Protein AF-A0A0F9JQX5-F1 (afdb_monomer_lite)

Organism: NCBI:txid412755

Foldseek 3Di:
DFAALQVVVVHDPVRLLPDDLVVLLCSLQVQQFQAAADDLAAACGDAPPDDPVRHDDPPDHYHHFFQLSQQSSVCSSCVVFPDTSVLSCCQFFVCVVVPNDLCSNVVSCVVSVFWHWDPPDADAQFKKWKWADQAPDDGGIRIWIWHHNDQWIFTFGRDGDTGGDRDIDGPVRRCVNRVHDMIMTTGD

pLDDT: mean 78.65, std 14.1, range [40.03, 96.31]

Structure (mmCIF, N/CA/C/O backbone):
data_AF-A0A0F9JQX5-F1
#
_entry.id   AF-A0A0F9JQX5-F1
#
loop_
_atom_site.group_PDB
_atom_site.id
_atom_site.type_symbol
_atom_site.label_atom_id
_atom_site.label_alt_id
_atom_site.label_comp_id
_atom_site.label_asym_id
_atom_site.label_entity_id
_atom_site.label_seq_id
_atom_site.pdbx_PDB_ins_code
_atom_site.Cartn_x
_atom_site.Cartn_y
_atom_site.Cartn_z
_atom_site.occupancy
_atom_site.B_iso_or_equiv
_atom_site.auth_seq_id
_atom_site.auth_comp_id
_atom_site.auth_asym_id
_atom_site.auth_atom_id
_atom_site.pdbx_PDB_model_num
ATOM 1 N N . MET A 1 1 ? -7.173 10.131 21.369 1.00 59.69 1 MET A N 1
ATOM 2 C CA . MET A 1 1 ? -6.772 8.715 21.253 1.00 59.69 1 MET A CA 1
ATOM 3 C C . MET A 1 1 ? -6.433 8.454 19.793 1.00 59.69 1 MET A C 1
ATOM 5 O O . MET A 1 1 ? -7.195 8.905 18.944 1.00 59.69 1 MET A O 1
ATOM 9 N N . ALA A 1 2 ? -5.287 7.841 19.490 1.00 70.25 2 ALA A N 1
ATOM 10 C CA . ALA A 1 2 ? -4.973 7.429 18.123 1.00 70.25 2 ALA A CA 1
ATOM 11 C C . ALA A 1 2 ? -5.858 6.225 17.763 1.00 70.25 2 ALA A C 1
ATOM 13 O O . ALA A 1 2 ? -5.900 5.266 18.526 1.00 70.25 2 ALA A O 1
ATOM 14 N N . LEU A 1 3 ? -6.590 6.299 16.650 1.00 84.12 3 LEU A N 1
ATOM 15 C CA . LEU A 1 3 ? -7.485 5.230 16.193 1.00 84.12 3 LEU A CA 1
ATOM 16 C C . LEU A 1 3 ? -6.834 4.456 15.048 1.00 84.12 3 LEU A C 1
ATOM 18 O O . LEU A 1 3 ? -6.113 5.032 14.224 1.00 84.12 3 LEU A O 1
ATOM 22 N N . THR A 1 4 ? -7.103 3.158 14.983 1.00 91.12 4 THR A N 1
ATOM 23 C CA . THR A 1 4 ? -6.830 2.357 13.787 1.00 91.12 4 THR A CA 1
ATOM 24 C C . THR A 1 4 ? -7.797 2.743 12.657 1.00 91.12 4 THR A C 1
ATOM 26 O O . THR A 1 4 ? -8.793 3.440 12.867 1.00 91.12 4 THR A O 1
ATOM 29 N N . CYS A 1 5 ? -7.511 2.312 11.425 1.00 92.88 5 CYS A N 1
ATOM 30 C CA . CYS A 1 5 ? -8.358 2.643 10.276 1.00 92.88 5 CYS A CA 1
ATOM 31 C C . CYS A 1 5 ? -9.787 2.095 10.423 1.00 92.88 5 CYS A C 1
ATOM 33 O O . CYS A 1 5 ? -10.747 2.837 10.242 1.00 92.88 5 CYS A O 1
ATOM 35 N N . HIS A 1 6 ? -9.940 0.828 10.813 1.00 93.75 6 HIS A N 1
ATOM 36 C CA . HIS A 1 6 ? -11.259 0.205 10.930 1.00 93.75 6 HIS A CA 1
ATOM 37 C C . HIS A 1 6 ? -12.121 0.863 12.016 1.00 93.75 6 HIS A C 1
ATOM 39 O O . HIS A 1 6 ? -13.293 1.141 11.768 1.00 93.75 6 HIS A O 1
ATOM 45 N N . GLU A 1 7 ? -11.532 1.204 13.168 1.00 93.38 7 GLU A N 1
ATOM 46 C CA . GLU A 1 7 ? -12.227 1.921 14.245 1.00 93.38 7 GLU A CA 1
ATOM 47 C C . GLU A 1 7 ? -12.703 3.303 13.794 1.00 93.38 7 GLU A C 1
ATOM 49 O O . GLU A 1 7 ? -13.824 3.702 14.105 1.00 93.38 7 GLU A O 1
ATOM 54 N N . LEU A 1 8 ? -11.878 4.026 13.027 1.00 91.56 8 LEU A N 1
ATOM 55 C CA . LEU A 1 8 ? -12.241 5.341 12.499 1.00 91.56 8 LEU A CA 1
ATOM 56 C C . LEU A 1 8 ? -13.503 5.285 11.628 1.00 91.56 8 LEU A C 1
ATOM 58 O O . LEU A 1 8 ? -14.315 6.205 11.670 1.00 91.56 8 LEU A O 1
ATOM 62 N N . TYR A 1 9 ? -13.653 4.220 10.841 1.00 92.62 9 TYR A N 1
ATOM 63 C CA . TYR A 1 9 ? -14.808 4.010 9.969 1.00 92.62 9 TYR A CA 1
ATOM 64 C C . TYR A 1 9 ? -15.945 3.224 10.647 1.00 92.62 9 TYR A C 1
ATOM 66 O O . TYR A 1 9 ? -16.904 2.846 9.979 1.00 92.62 9 TYR A O 1
ATOM 74 N N . GLY A 1 10 ? -15.870 2.995 11.963 1.00 94.44 10 GLY A N 1
ATOM 75 C CA . GLY A 1 10 ? -16.935 2.351 12.737 1.00 94.44 10 GLY A CA 1
ATOM 76 C C . GLY A 1 10 ? -17.060 0.841 12.520 1.00 94.44 10 GLY A C 1
ATOM 77 O O . GLY A 1 10 ? -18.100 0.265 12.836 1.00 94.44 10 GLY A O 1
ATOM 78 N N . TYR A 1 11 ? -16.023 0.188 11.994 1.00 95.75 11 TYR A N 1
ATOM 79 C CA . TYR A 1 11 ? -15.993 -1.260 11.810 1.00 95.75 11 TYR A CA 1
ATOM 80 C C . TYR A 1 11 ? -15.295 -1.953 12.978 1.00 95.75 11 TYR A C 1
ATOM 82 O O . TYR A 1 11 ? -14.249 -1.514 13.448 1.00 95.75 11 TYR A O 1
ATOM 90 N N . THR A 1 12 ? -15.822 -3.104 13.393 1.00 94.88 12 THR A N 1
ATOM 91 C CA . THR A 1 12 ? -15.032 -4.086 14.151 1.00 94.88 12 THR A CA 1
ATOM 92 C C . THR A 1 12 ? -13.975 -4.726 13.249 1.00 94.88 12 THR A C 1
ATOM 94 O O . THR A 1 12 ? -14.135 -4.772 12.028 1.00 94.88 12 THR A O 1
ATOM 97 N N . LEU A 1 13 ? -12.930 -5.312 13.839 1.00 92.19 13 LEU A N 1
ATOM 98 C CA . LEU A 1 13 ? -11.895 -6.041 13.096 1.00 92.19 13 LEU A CA 1
ATOM 99 C C . LEU A 1 13 ? -12.475 -7.149 12.195 1.00 92.19 13 LEU A C 1
ATOM 101 O O . LEU A 1 13 ? -12.063 -7.307 11.048 1.00 92.19 13 LEU A O 1
ATOM 105 N N . HIS A 1 14 ? -13.470 -7.888 12.696 1.00 94.25 14 HIS A N 1
ATOM 106 C CA . HIS A 1 14 ? -14.141 -8.943 11.934 1.00 94.25 14 HIS A CA 1
ATOM 107 C C . HIS A 1 14 ? -14.953 -8.385 10.756 1.00 94.25 14 HIS A C 1
ATOM 109 O O . HIS A 1 14 ? -14.890 -8.933 9.661 1.00 94.25 14 HIS A O 1
ATOM 115 N N . GLN A 1 15 ? -15.697 -7.290 10.947 1.00 96.31 15 GLN A N 1
ATOM 116 C CA . GLN A 1 15 ? -16.425 -6.649 9.843 1.00 96.31 15 GLN A CA 1
ATOM 117 C C . GLN A 1 15 ? -15.466 -6.076 8.801 1.00 96.31 15 GLN A C 1
ATOM 119 O O . GLN A 1 15 ? -15.697 -6.240 7.608 1.00 96.31 15 GLN A O 1
ATOM 124 N N . TRP A 1 16 ? -14.371 -5.463 9.251 1.00 95.44 16 TRP A N 1
ATOM 125 C CA . TRP A 1 16 ? -13.333 -4.934 8.379 1.00 95.44 16 TRP A CA 1
ATOM 126 C C . TRP A 1 16 ? -12.730 -6.015 7.482 1.00 95.44 16 TRP A C 1
ATOM 128 O O . TRP A 1 16 ? -12.652 -5.830 6.273 1.00 95.44 16 TRP A O 1
ATOM 138 N N . GLY A 1 17 ? -12.376 -7.173 8.050 1.00 92.12 17 GLY A N 1
ATOM 139 C CA . GLY A 1 17 ? -11.830 -8.305 7.294 1.00 92.12 17 GLY A CA 1
ATOM 140 C C . GLY A 1 17 ? -12.789 -8.909 6.260 1.00 92.12 17 GLY A C 1
ATOM 141 O O . GLY A 1 17 ? -12.349 -9.682 5.416 1.00 92.12 17 GLY A O 1
ATOM 142 N N . ARG A 1 18 ? -14.083 -8.563 6.306 1.00 94.38 18 ARG A N 1
ATOM 143 C CA . ARG A 1 18 ? -15.092 -8.990 5.322 1.00 94.38 18 ARG A CA 1
ATOM 144 C C . ARG A 1 18 ? -15.298 -7.993 4.185 1.00 94.38 18 ARG A C 1
ATOM 146 O O . ARG A 1 18 ? -15.993 -8.329 3.230 1.00 94.38 18 ARG A O 1
ATOM 153 N N . LEU A 1 19 ? -14.743 -6.786 4.291 1.00 95.94 19 LEU A N 1
ATOM 154 C CA . LEU A 1 19 ? -14.731 -5.830 3.189 1.00 95.94 19 LEU A CA 1
ATOM 155 C C . LEU A 1 19 ? -13.764 -6.319 2.110 1.00 95.94 19 LEU A C 1
ATOM 157 O O . LEU A 1 19 ? -12.678 -6.829 2.411 1.00 95.94 19 LEU A O 1
ATOM 161 N N . ASP A 1 20 ? -14.133 -6.115 0.849 1.00 94.50 20 ASP A N 1
ATOM 162 C CA . ASP A 1 20 ? -13.214 -6.359 -0.253 1.00 94.50 20 ASP A CA 1
ATOM 163 C C . ASP A 1 20 ? -11.955 -5.477 -0.120 1.00 94.50 20 ASP A C 1
ATOM 165 O O . ASP A 1 20 ? -11.932 -4.445 0.566 1.00 94.50 20 ASP A O 1
ATOM 169 N N . LEU A 1 21 ? -10.858 -5.930 -0.727 1.00 93.56 21 LEU A N 1
ATOM 170 C CA . LEU A 1 21 ? -9.570 -5.252 -0.613 1.00 93.56 21 LEU A CA 1
ATOM 171 C C . LEU A 1 21 ? -9.600 -3.836 -1.206 1.00 93.56 21 LEU A C 1
ATOM 173 O O . LEU A 1 21 ? -8.966 -2.935 -0.662 1.00 93.56 21 LEU A O 1
ATOM 177 N N . GLU A 1 22 ? -10.348 -3.625 -2.288 1.00 91.94 22 GLU A N 1
ATOM 178 C CA . GLU A 1 22 ? -10.482 -2.317 -2.927 1.00 91.94 22 GLU A CA 1
ATOM 179 C C . GLU A 1 22 ? -11.086 -1.293 -1.955 1.00 91.94 22 GLU A C 1
ATOM 181 O O . GLU A 1 22 ? -10.499 -0.233 -1.732 1.00 91.94 22 GLU A O 1
ATOM 186 N N . THR A 1 23 ? -12.184 -1.644 -1.288 1.00 93.88 23 THR A N 1
ATOM 187 C CA . THR A 1 23 ? -12.838 -0.824 -0.265 1.00 93.88 23 THR A CA 1
ATOM 188 C C . THR A 1 23 ? -11.886 -0.507 0.889 1.00 93.88 23 THR A C 1
ATOM 190 O O . THR A 1 23 ? -11.774 0.651 1.306 1.00 93.88 23 THR A O 1
ATOM 193 N N . ARG A 1 24 ? -11.144 -1.506 1.388 1.00 94.81 24 ARG A N 1
ATOM 194 C CA . ARG A 1 24 ? -10.156 -1.302 2.463 1.00 94.81 24 ARG A CA 1
ATOM 195 C C . ARG A 1 24 ? -9.039 -0.346 2.039 1.00 94.81 24 ARG A C 1
ATOM 197 O O . ARG A 1 24 ? -8.701 0.555 2.807 1.00 94.81 24 ARG A O 1
ATOM 204 N N . ILE A 1 25 ? -8.512 -0.489 0.820 1.00 92.62 25 ILE A N 1
ATOM 205 C CA . ILE A 1 25 ? -7.486 0.408 0.267 1.00 92.62 25 ILE A CA 1
ATOM 206 C C . ILE A 1 25 ? -8.037 1.826 0.119 1.00 92.62 25 ILE A C 1
ATOM 208 O O . ILE A 1 25 ? -7.353 2.773 0.501 1.00 92.62 25 ILE A O 1
ATOM 212 N N . HIS A 1 26 ? -9.266 2.002 -0.374 1.00 90.12 26 HIS A N 1
ATOM 213 C CA . HIS A 1 26 ? -9.881 3.325 -0.492 1.00 90.12 26 HIS A CA 1
ATOM 214 C C . HIS A 1 26 ? -10.030 4.021 0.865 1.00 90.12 26 HIS A C 1
ATOM 216 O O . HIS A 1 26 ? -9.646 5.185 0.999 1.00 90.12 26 HIS A O 1
ATOM 222 N N . PHE A 1 27 ? -10.516 3.315 1.888 1.00 92.69 27 PHE A N 1
ATOM 223 C CA . PHE A 1 27 ? -10.602 3.858 3.245 1.00 92.69 27 PHE A CA 1
ATOM 224 C C . PHE A 1 27 ? -9.229 4.177 3.841 1.00 92.69 27 PHE A C 1
ATOM 226 O O . PHE A 1 27 ? -9.047 5.250 4.418 1.00 92.69 27 PHE A O 1
ATOM 233 N N . ALA A 1 28 ? -8.250 3.289 3.670 1.00 91.75 28 ALA A N 1
ATOM 234 C CA . ALA A 1 28 ? -6.901 3.476 4.191 1.00 91.75 28 ALA A CA 1
ATOM 235 C C . ALA A 1 28 ? -6.116 4.582 3.457 1.00 91.75 28 ALA A C 1
ATOM 237 O O . ALA A 1 28 ? -5.334 5.309 4.064 1.00 91.75 28 ALA A O 1
ATOM 238 N N . ALA A 1 29 ? -6.317 4.756 2.153 1.00 89.81 29 ALA A N 1
ATOM 239 C CA . ALA A 1 29 ? -5.680 5.825 1.390 1.00 89.81 29 ALA A CA 1
ATOM 240 C C . ALA A 1 29 ? -6.386 7.177 1.596 1.00 89.81 29 ALA A C 1
ATOM 242 O O . ALA A 1 29 ? -5.743 8.226 1.549 1.00 89.81 29 ALA A O 1
ATOM 243 N N . GLY A 1 30 ? -7.698 7.175 1.853 1.00 87.12 30 GLY A N 1
ATOM 244 C CA . GLY A 1 30 ? -8.531 8.378 1.875 1.00 87.12 30 GLY A CA 1
ATOM 245 C C . GLY A 1 30 ? -8.058 9.459 2.849 1.00 87.12 30 GLY A C 1
ATOM 246 O O . GLY A 1 30 ? -8.079 10.639 2.513 1.00 87.12 30 GLY A O 1
ATOM 247 N N . ARG A 1 31 ? -7.547 9.091 4.030 1.00 86.06 31 ARG A N 1
ATOM 248 C CA . ARG A 1 31 ? -7.092 10.076 5.032 1.00 86.06 31 ARG A CA 1
ATOM 249 C C . ARG A 1 31 ? -5.791 10.781 4.657 1.00 86.06 31 ARG A C 1
ATOM 251 O O . ARG A 1 31 ? -5.495 11.834 5.217 1.00 86.06 31 ARG A O 1
ATOM 258 N N . TYR A 1 32 ? -5.046 10.226 3.706 1.00 85.31 32 TYR A N 1
ATOM 259 C CA . TYR A 1 32 ? -3.874 10.876 3.140 1.00 85.31 32 TYR A CA 1
ATOM 260 C C . TYR A 1 32 ? -4.241 11.926 2.093 1.00 85.31 32 TYR A C 1
ATOM 262 O O . TYR A 1 32 ? -3.376 12.710 1.718 1.00 85.31 32 TYR A O 1
ATOM 270 N N . MET A 1 33 ? -5.492 11.996 1.618 1.00 82.25 33 MET A N 1
ATOM 271 C CA . MET A 1 33 ? -5.930 13.106 0.765 1.00 82.25 33 MET A CA 1
ATOM 272 C C . MET A 1 33 ? -5.661 14.430 1.481 1.00 82.25 33 MET A C 1
ATOM 274 O O . MET A 1 33 ? -6.034 14.601 2.639 1.00 82.25 33 MET A O 1
ATOM 278 N N . GLY A 1 34 ? -4.971 15.363 0.823 1.00 77.88 34 GLY A N 1
ATOM 279 C CA . GLY A 1 34 ? -4.540 16.596 1.487 1.00 77.88 34 GLY A CA 1
ATOM 280 C C . GLY A 1 34 ? -3.072 16.615 1.925 1.00 77.88 34 GLY A C 1
ATOM 281 O O . GLY A 1 34 ? -2.523 17.688 2.150 1.00 77.88 34 GLY A O 1
ATOM 282 N N . TRP A 1 35 ? -2.420 15.461 2.070 1.00 86.06 35 TRP A N 1
ATOM 283 C CA . TRP A 1 35 ? -1.096 15.381 2.693 1.00 86.06 35 TRP A CA 1
ATOM 284 C C . TRP A 1 35 ? 0.025 15.698 1.717 1.00 86.06 35 TRP A C 1
ATOM 286 O O . TRP A 1 35 ? -0.059 15.389 0.536 1.00 86.06 35 TRP A O 1
ATOM 296 N N . LYS A 1 36 ? 1.105 16.308 2.189 1.00 85.50 36 LYS A N 1
ATOM 297 C CA . LYS A 1 36 ? 2.223 16.677 1.318 1.00 85.50 36 LYS A CA 1
ATOM 298 C C . LYS A 1 36 ? 3.226 15.539 1.228 1.00 85.50 36 LYS A C 1
ATOM 300 O O . LYS A 1 36 ? 3.460 14.822 2.197 1.00 85.50 36 LYS A O 1
ATOM 305 N N . TYR A 1 37 ? 3.874 15.405 0.078 1.00 83.75 37 TYR A N 1
ATOM 306 C CA . TYR A 1 37 ? 5.099 14.616 0.026 1.00 83.75 37 TYR A CA 1
ATOM 307 C C . TYR A 1 37 ? 6.194 15.311 0.839 1.00 83.75 37 TYR A C 1
ATOM 309 O O . TYR A 1 37 ? 6.438 16.503 0.644 1.00 83.75 37 TYR A O 1
ATOM 317 N N . GLY A 1 38 ? 6.878 14.576 1.710 1.00 80.31 38 GLY A N 1
ATOM 318 C CA . GLY A 1 38 ? 7.908 15.159 2.559 1.00 80.31 38 GLY A CA 1
ATOM 319 C C . GLY A 1 38 ? 8.662 14.132 3.391 1.00 80.31 38 GLY A C 1
ATOM 320 O O . GLY A 1 38 ? 8.549 12.930 3.156 1.00 80.31 38 GLY A O 1
ATOM 321 N N . ARG A 1 39 ? 9.492 14.617 4.315 1.00 77.06 39 ARG A N 1
ATOM 322 C CA . ARG A 1 39 ? 10.393 13.781 5.129 1.00 77.06 39 ARG A CA 1
ATOM 323 C C . ARG A 1 39 ? 10.043 13.806 6.614 1.00 77.06 39 ARG A C 1
ATOM 325 O O . ARG A 1 39 ? 10.510 12.924 7.330 1.00 77.06 39 ARG A O 1
ATOM 332 N N . ASP A 1 40 ? 9.224 14.754 7.077 1.00 84.38 40 ASP A N 1
ATOM 333 C CA . ASP A 1 40 ? 8.685 14.729 8.443 1.00 84.38 40 ASP A CA 1
ATOM 334 C C . ASP A 1 40 ? 7.442 13.834 8.516 1.00 84.38 40 ASP A C 1
ATOM 336 O O . ASP A 1 40 ? 6.308 14.281 8.692 1.00 84.38 40 ASP A O 1
ATOM 340 N N . VAL A 1 41 ? 7.669 12.537 8.311 1.00 84.00 41 VAL A N 1
ATOM 341 C CA . VAL A 1 41 ? 6.603 11.553 8.136 1.00 84.00 41 VAL A CA 1
ATOM 342 C C . VAL A 1 41 ? 5.691 11.482 9.362 1.00 84.00 41 VAL A C 1
ATOM 344 O O . VAL A 1 41 ? 6.135 11.332 10.508 1.00 84.00 41 VAL A O 1
ATOM 347 N N . ARG A 1 42 ? 4.384 11.517 9.099 1.00 87.50 42 ARG A N 1
ATOM 348 C CA . ARG A 1 42 ? 3.334 11.103 10.035 1.00 87.50 42 ARG A CA 1
ATOM 349 C C . ARG A 1 42 ? 2.514 9.963 9.450 1.00 87.50 42 ARG A C 1
ATOM 351 O O . ARG A 1 42 ? 2.581 9.680 8.259 1.00 87.50 42 ARG A O 1
ATOM 358 N N . PHE A 1 43 ? 1.718 9.318 10.291 1.00 87.12 43 PHE A N 1
ATOM 359 C CA . PHE A 1 43 ? 0.854 8.206 9.907 1.00 87.12 43 PHE A CA 1
ATOM 360 C C . PHE A 1 43 ? -0.606 8.539 10.173 1.00 87.12 43 PHE A C 1
ATOM 362 O O . PHE A 1 43 ? -0.934 9.114 11.206 1.00 87.12 43 PHE A O 1
ATOM 369 N N . ALA A 1 44 ? -1.497 8.201 9.244 1.00 87.69 44 ALA A N 1
ATOM 370 C CA . ALA A 1 44 ? -2.909 8.555 9.360 1.00 87.69 44 ALA A CA 1
ATOM 371 C C . ALA A 1 44 ? -3.639 7.754 10.449 1.00 87.69 44 ALA A C 1
ATOM 373 O O . ALA A 1 44 ? -4.653 8.222 10.972 1.00 87.69 44 ALA A O 1
ATOM 374 N N . TYR A 1 45 ? -3.114 6.575 10.789 1.00 88.31 45 TYR A N 1
ATOM 375 C CA . TYR A 1 45 ? -3.734 5.619 11.697 1.00 88.31 45 TYR A CA 1
ATOM 376 C C . TYR A 1 45 ? -2.717 5.084 12.698 1.00 88.31 45 TYR A C 1
ATOM 378 O O . TYR A 1 45 ? -1.521 4.995 12.406 1.00 88.31 45 TYR A O 1
ATOM 386 N N . SER A 1 46 ? -3.219 4.670 13.858 1.00 87.31 46 SER A N 1
ATOM 387 C CA . SER A 1 46 ? -2.459 3.791 14.738 1.00 87.31 46 SER A CA 1
ATOM 388 C C . SER A 1 46 ? -2.278 2.425 14.074 1.00 87.31 46 SER A C 1
ATOM 390 O O . SER A 1 46 ? -3.206 1.897 13.455 1.00 87.31 46 SER A O 1
ATOM 392 N N . SER A 1 47 ? -1.083 1.854 14.195 1.00 79.62 47 SER A N 1
ATOM 393 C CA . SER A 1 47 ? -0.815 0.456 13.859 1.00 79.62 47 SER A CA 1
ATOM 394 C C . SER A 1 47 ? 0.365 -0.052 14.691 1.00 79.62 47 SER A C 1
ATOM 396 O O . SER A 1 47 ? 1.170 0.769 15.153 1.00 79.62 47 SER A O 1
ATOM 398 N N . PRO A 1 48 ? 0.497 -1.377 14.895 1.00 74.25 48 PRO A N 1
ATOM 399 C CA . PRO A 1 48 ? 1.630 -1.942 15.617 1.00 74.25 48 PRO A CA 1
ATOM 400 C C . PRO A 1 48 ? 2.964 -1.363 15.123 1.00 74.25 48 PRO A C 1
ATOM 402 O O . PRO A 1 48 ? 3.180 -1.172 13.928 1.00 74.25 48 PRO A O 1
ATOM 405 N N . GLY A 1 49 ? 3.869 -1.036 16.043 1.00 70.81 49 GLY A N 1
ATOM 406 C CA . GLY A 1 49 ? 5.193 -0.501 15.708 1.00 70.81 49 GLY A CA 1
ATOM 407 C C . GLY A 1 49 ? 5.253 0.978 15.295 1.00 70.81 49 GLY A C 1
ATOM 408 O O . GLY A 1 49 ? 6.366 1.492 15.197 1.00 70.81 49 GLY A O 1
ATOM 409 N N . ILE A 1 50 ? 4.123 1.680 15.115 1.00 76.50 50 ILE A N 1
ATOM 410 C CA . ILE A 1 50 ? 4.099 3.149 14.989 1.00 76.50 50 ILE A CA 1
ATOM 411 C C . ILE A 1 50 ? 4.052 3.758 16.397 1.00 76.50 50 ILE A C 1
ATOM 413 O O . ILE A 1 50 ? 3.091 3.515 17.121 1.00 76.50 50 ILE A O 1
ATOM 417 N N . PRO A 1 51 ? 5.034 4.582 16.805 1.00 79.81 51 PRO A N 1
ATOM 418 C CA . PRO A 1 51 ? 4.915 5.374 18.025 1.00 79.81 51 PRO A CA 1
ATOM 419 C C . PRO A 1 51 ? 3.734 6.349 17.938 1.00 79.81 51 PRO A C 1
ATOM 421 O O . PRO A 1 51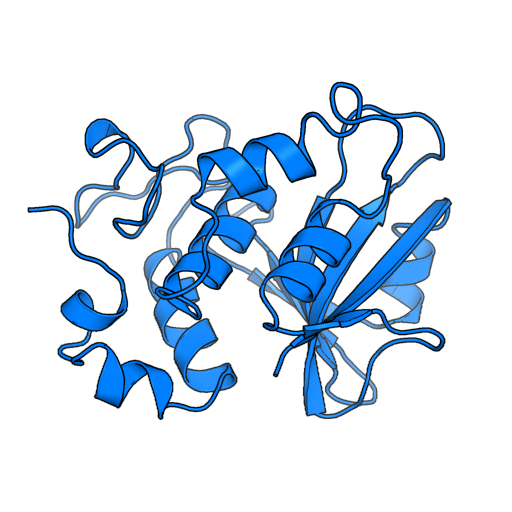 ? 3.649 7.098 16.966 1.00 79.81 51 PRO A O 1
ATOM 424 N N . ASP A 1 52 ? 2.902 6.435 18.980 1.00 83.12 52 ASP A N 1
ATOM 425 C CA . ASP A 1 52 ? 1.710 7.306 19.014 1.00 83.12 52 ASP A CA 1
ATOM 426 C C . ASP A 1 52 ? 1.995 8.762 18.619 1.00 83.12 52 ASP A C 1
ATOM 428 O O . ASP A 1 52 ? 1.199 9.396 17.933 1.00 83.12 52 ASP A O 1
ATOM 432 N N . LYS A 1 53 ? 3.173 9.285 18.985 1.00 83.12 53 LYS A N 1
ATOM 433 C CA . LYS A 1 53 ? 3.613 10.648 18.636 1.00 83.12 53 LYS A CA 1
ATOM 434 C C . LYS A 1 53 ? 3.773 10.902 17.130 1.00 83.12 53 LYS A C 1
ATOM 436 O O . LYS A 1 53 ? 3.864 12.054 16.721 1.00 83.12 53 LYS A O 1
ATOM 441 N N . LEU A 1 54 ? 3.882 9.845 16.322 1.00 85.19 54 LEU A N 1
ATOM 442 C CA . LEU A 1 54 ? 3.956 9.926 14.862 1.00 85.19 54 LEU A CA 1
ATOM 443 C C . LEU A 1 54 ? 2.583 9.761 14.201 1.00 85.19 54 LEU A C 1
ATOM 445 O O . LEU A 1 54 ? 2.479 9.947 12.988 1.00 85.19 54 LEU A O 1
ATOM 449 N N . VAL A 1 55 ? 1.533 9.441 14.962 1.00 87.44 55 VAL A N 1
ATOM 450 C CA . VAL A 1 55 ? 0.169 9.407 14.437 1.00 87.44 55 VAL A CA 1
ATOM 451 C C . VAL A 1 55 ? -0.335 10.840 14.282 1.00 87.44 55 VAL A C 1
ATOM 453 O O . VAL A 1 55 ? -0.274 11.657 15.199 1.00 87.44 55 VAL A O 1
ATOM 456 N N . ALA A 1 56 ? -0.820 11.154 13.088 1.00 87.56 56 ALA A N 1
ATOM 457 C CA . ALA A 1 56 ? -1.290 12.473 12.718 1.00 87.56 56 ALA A CA 1
ATOM 458 C C . ALA A 1 56 ? -2.497 12.905 13.552 1.00 87.56 56 ALA A C 1
ATOM 460 O O . ALA A 1 56 ? -3.529 12.224 13.604 1.00 87.56 56 ALA A O 1
ATOM 461 N N . ALA A 1 57 ? -2.402 14.109 14.116 1.00 83.81 57 ALA A N 1
ATOM 462 C CA . ALA A 1 57 ? -3.561 14.784 14.673 1.00 83.81 57 ALA A CA 1
ATOM 463 C C . ALA A 1 57 ? -4.573 15.106 13.551 1.00 83.81 57 ALA A C 1
ATOM 465 O O . ALA A 1 57 ? -4.163 15.455 12.435 1.00 83.81 57 ALA A O 1
ATOM 466 N N . PRO A 1 58 ? -5.886 14.984 13.818 1.00 78.81 58 PRO A N 1
ATOM 467 C CA . PRO A 1 58 ? -6.923 15.347 12.857 1.00 78.81 58 PRO A CA 1
ATOM 468 C C . PRO A 1 58 ? -6.885 16.847 12.520 1.00 78.81 58 PRO A C 1
ATOM 470 O O . PRO A 1 58 ? -6.440 17.662 13.322 1.00 78.81 58 PRO A O 1
ATOM 473 N N . GLY A 1 59 ? -7.373 17.212 11.329 1.00 75.38 59 GLY A N 1
ATOM 474 C CA . GLY A 1 59 ? -7.502 18.611 10.891 1.00 75.38 59 GLY A CA 1
ATOM 475 C C . GLY A 1 59 ? -6.210 19.277 10.406 1.00 75.38 59 GLY A C 1
ATOM 476 O O . GLY A 1 59 ? -6.229 20.453 10.060 1.00 75.38 59 GLY A O 1
ATOM 477 N N . HIS A 1 60 ? -5.095 18.546 10.366 1.00 78.81 60 HIS A N 1
ATOM 478 C CA . HIS A 1 60 ? -3.793 19.054 9.939 1.00 78.81 60 HIS A CA 1
ATOM 479 C C . HIS A 1 60 ? -3.320 18.348 8.664 1.00 78.81 60 HIS A C 1
ATOM 481 O O . HIS A 1 60 ? -3.506 17.142 8.495 1.00 78.81 60 HIS A O 1
ATOM 487 N N . VAL A 1 61 ? -2.675 19.111 7.779 1.00 79.69 61 VAL A N 1
ATOM 488 C CA . VAL A 1 61 ? -1.964 18.581 6.612 1.00 79.69 61 VAL A CA 1
ATOM 489 C C . VAL A 1 61 ? -0.554 18.200 7.043 1.00 79.69 61 VAL A C 1
ATOM 491 O O . VAL A 1 61 ? 0.233 19.067 7.419 1.00 79.69 61 VAL A O 1
ATOM 494 N N . TRP A 1 62 ? -0.246 16.909 6.972 1.00 86.31 62 TRP A N 1
ATOM 495 C CA . TRP A 1 62 ? 1.053 16.359 7.354 1.00 86.31 62 TRP A CA 1
ATOM 496 C C . TRP A 1 62 ? 1.868 15.929 6.139 1.00 86.31 62 TRP A C 1
ATOM 498 O O . TRP A 1 62 ? 1.368 15.908 5.012 1.00 86.31 62 TRP A O 1
ATOM 508 N N . GLU A 1 63 ? 3.133 15.590 6.378 1.00 87.06 63 GLU A N 1
ATOM 509 C CA . GLU A 1 63 ? 4.010 15.017 5.367 1.00 87.06 63 GLU A CA 1
ATOM 510 C C . GLU A 1 63 ? 3.997 13.485 5.413 1.00 87.06 63 GLU A C 1
ATOM 512 O O . GLU A 1 63 ? 3.928 12.876 6.484 1.00 87.06 63 GLU A O 1
ATOM 517 N N . ILE A 1 64 ? 4.092 12.855 4.242 1.00 84.75 64 ILE A N 1
ATOM 518 C CA . ILE A 1 64 ? 4.352 11.421 4.118 1.00 84.75 64 ILE A CA 1
ATOM 519 C C . ILE A 1 64 ? 5.084 11.086 2.813 1.00 84.75 64 ILE A C 1
ATOM 521 O O . ILE A 1 64 ? 4.801 11.652 1.757 1.00 84.75 64 ILE A O 1
ATOM 525 N N . ASP A 1 65 ? 6.009 10.130 2.859 1.00 81.31 65 ASP A N 1
ATOM 526 C CA . ASP A 1 65 ? 6.635 9.568 1.659 1.00 81.31 65 ASP A CA 1
ATOM 527 C C . ASP A 1 65 ? 5.890 8.319 1.147 1.00 81.31 65 ASP A C 1
ATOM 529 O O . ASP A 1 65 ? 5.061 7.728 1.840 1.00 81.31 65 ASP A O 1
ATOM 533 N N . CYS A 1 66 ? 6.155 7.910 -0.097 1.00 77.56 66 CYS A N 1
ATOM 534 C CA . CYS A 1 66 ? 5.400 6.820 -0.731 1.00 77.56 66 CYS A CA 1
ATOM 535 C C . CYS A 1 66 ? 5.561 5.490 0.009 1.00 77.56 66 CYS A C 1
ATOM 537 O O . CYS A 1 66 ? 4.638 4.682 0.066 1.00 77.56 66 CYS A O 1
ATOM 539 N N . SER A 1 67 ? 6.744 5.286 0.577 1.00 76.19 67 SER A N 1
ATOM 540 C CA . SER A 1 67 ? 7.151 4.105 1.323 1.00 76.19 67 SER A CA 1
ATOM 541 C C . SER A 1 67 ? 6.306 3.934 2.584 1.00 76.19 67 SER A C 1
ATOM 543 O O . SER A 1 67 ? 5.587 2.945 2.751 1.00 76.19 67 SER A O 1
ATOM 545 N N . SER A 1 68 ? 6.307 4.961 3.427 1.00 80.19 68 SER A N 1
ATOM 546 C CA . SER A 1 68 ? 5.561 5.028 4.679 1.00 80.19 68 SER A CA 1
ATOM 547 C C . SER A 1 68 ? 4.055 5.021 4.433 1.00 80.19 68 SER A C 1
ATOM 549 O O . SER A 1 68 ? 3.310 4.386 5.177 1.00 80.19 68 SER A O 1
ATOM 551 N N . MET A 1 69 ? 3.595 5.664 3.355 1.00 85.25 69 MET A N 1
ATOM 552 C CA . MET A 1 69 ? 2.187 5.638 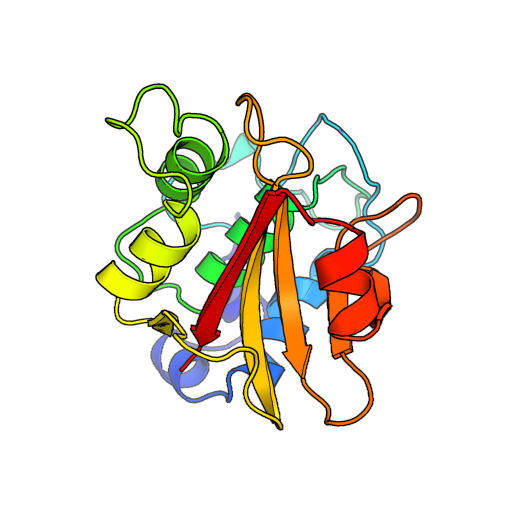2.960 1.00 85.25 69 MET A CA 1
ATOM 553 C C . MET A 1 69 ? 1.742 4.229 2.565 1.00 85.25 69 MET A C 1
ATOM 555 O O . MET A 1 69 ? 0.752 3.733 3.094 1.00 85.25 69 MET A O 1
ATOM 559 N N . THR A 1 70 ? 2.503 3.553 1.701 1.00 85.31 70 THR A N 1
ATOM 560 C CA . THR A 1 70 ? 2.222 2.168 1.285 1.00 85.31 70 THR A CA 1
ATOM 561 C C . THR A 1 70 ? 2.206 1.229 2.486 1.00 85.31 70 THR A C 1
ATOM 563 O O . THR A 1 70 ? 1.274 0.441 2.633 1.00 85.31 70 THR A O 1
ATOM 566 N N . THR A 1 71 ? 3.180 1.382 3.390 1.00 81.00 71 THR A N 1
ATOM 567 C CA . THR A 1 71 ? 3.222 0.661 4.671 1.00 81.00 71 THR A CA 1
ATOM 568 C C . THR A 1 71 ? 1.916 0.818 5.428 1.00 81.00 71 THR A C 1
ATOM 570 O O . THR A 1 71 ? 1.289 -0.158 5.822 1.00 81.00 71 THR A O 1
ATOM 573 N N . SER A 1 72 ? 1.520 2.073 5.646 1.00 84.69 72 SER A N 1
ATOM 574 C CA . SER A 1 72 ? 0.395 2.399 6.503 1.00 84.69 72 SER A CA 1
ATOM 575 C C . SER A 1 72 ? -0.925 1.957 5.899 1.00 84.69 72 SER A C 1
ATOM 577 O O . SER A 1 72 ? -1.837 1.611 6.643 1.00 84.69 72 SER A O 1
ATOM 579 N N . ILE A 1 73 ? -1.038 1.982 4.569 1.00 89.12 73 ILE A N 1
ATOM 580 C CA . ILE A 1 73 ? -2.209 1.464 3.868 1.00 89.12 73 ILE A CA 1
ATOM 581 C C . ILE A 1 73 ? -2.279 -0.053 4.042 1.00 89.12 73 ILE A C 1
ATOM 583 O O . ILE A 1 73 ? -3.339 -0.566 4.391 1.00 89.12 73 ILE A O 1
ATOM 587 N N . LEU A 1 74 ? -1.166 -0.773 3.868 1.00 87.38 74 LEU A N 1
ATOM 588 C CA . LEU A 1 74 ? -1.132 -2.225 4.052 1.00 87.38 74 LEU A CA 1
ATOM 589 C C . LEU A 1 74 ? -1.451 -2.630 5.494 1.00 87.38 74 LEU A C 1
ATOM 591 O O . LEU A 1 74 ? -2.305 -3.489 5.694 1.00 87.38 74 LEU A O 1
ATOM 595 N N . THR A 1 75 ? -0.854 -1.989 6.502 1.00 85.62 75 THR A N 1
ATOM 596 C CA . THR A 1 75 ? -1.151 -2.313 7.909 1.00 85.62 75 THR A CA 1
ATOM 597 C C . THR A 1 75 ? -2.586 -1.950 8.296 1.00 85.62 75 THR A C 1
ATOM 599 O O . THR A 1 75 ? -3.197 -2.644 9.104 1.00 85.62 75 THR A O 1
ATOM 602 N N . ALA A 1 76 ? -3.169 -0.915 7.683 1.00 89.81 76 ALA A N 1
ATOM 603 C CA . ALA A 1 76 ? -4.585 -0.590 7.836 1.00 89.81 76 ALA A CA 1
ATOM 604 C C . ALA A 1 76 ? -5.509 -1.619 7.159 1.00 89.81 76 ALA A C 1
ATOM 606 O O . ALA A 1 76 ? -6.546 -1.972 7.720 1.00 89.81 76 ALA A O 1
ATOM 607 N N . CYS A 1 77 ? -5.149 -2.121 5.975 1.00 91.62 77 CYS A N 1
ATOM 608 C CA . CYS A 1 77 ? -5.927 -3.135 5.257 1.00 91.62 77 CYS A CA 1
ATOM 609 C C . CYS A 1 77 ? -5.832 -4.513 5.926 1.00 91.62 77 CYS A C 1
ATOM 611 O O . CYS A 1 77 ? -6.827 -5.238 5.963 1.00 91.62 77 CYS A O 1
ATOM 613 N N . PHE A 1 78 ? -4.666 -4.844 6.487 1.00 88.44 78 PHE A N 1
ATOM 614 C CA . PHE A 1 78 ? -4.338 -6.134 7.101 1.00 88.44 78 PHE A CA 1
ATOM 615 C C . PHE A 1 78 ? -3.887 -5.961 8.567 1.00 88.44 78 PHE A C 1
ATOM 617 O O . PHE A 1 78 ? -2.738 -6.250 8.912 1.00 88.44 78 PHE A O 1
ATOM 624 N N . PRO A 1 79 ? -4.787 -5.503 9.456 1.00 84.75 79 PRO A N 1
ATOM 625 C CA . PRO A 1 79 ? -4.478 -5.202 10.861 1.00 84.75 79 PRO A CA 1
ATOM 626 C C . PRO A 1 79 ? -4.046 -6.416 11.696 1.00 84.75 79 PRO A C 1
ATOM 628 O O . PRO A 1 79 ? -3.462 -6.246 12.761 1.00 84.75 79 PRO A O 1
ATOM 631 N N . SER A 1 80 ? -4.323 -7.635 11.229 1.00 79.19 80 SER A N 1
ATOM 632 C CA . SER A 1 80 ? -3.883 -8.891 11.847 1.00 79.19 80 SER A CA 1
ATOM 633 C C . SER A 1 80 ? -2.488 -9.346 11.402 1.00 79.19 80 SER A C 1
ATOM 635 O O . SER A 1 80 ? -2.031 -10.400 11.840 1.00 79.19 80 SER A O 1
ATOM 637 N N . SER A 1 81 ? -1.824 -8.606 10.509 1.00 73.94 81 SER A N 1
ATOM 638 C CA . SER A 1 81 ? -0.483 -8.959 10.041 1.00 73.94 81 SER A CA 1
ATOM 639 C C . SER A 1 81 ? 0.545 -8.896 11.185 1.00 73.94 81 SER A C 1
ATOM 641 O O . SER A 1 81 ? 0.455 -8.032 12.060 1.00 73.94 81 SER A O 1
ATOM 643 N N . PRO A 1 82 ? 1.536 -9.807 11.212 1.00 64.56 82 PRO A N 1
ATOM 644 C CA . PRO A 1 82 ? 2.477 -9.918 12.328 1.00 64.56 82 PRO A CA 1
ATOM 645 C C . PRO A 1 82 ? 3.543 -8.811 12.348 1.00 64.56 82 PRO A C 1
ATOM 647 O O . PRO A 1 82 ? 4.348 -8.752 13.278 1.00 64.56 82 PRO A O 1
ATOM 650 N N . TRP A 1 83 ? 3.587 -7.942 11.334 1.00 63.97 83 TRP A N 1
ATOM 651 C CA . TRP A 1 83 ? 4.577 -6.877 11.219 1.00 63.97 83 TRP A CA 1
ATOM 652 C C . TRP A 1 83 ? 3.951 -5.495 11.404 1.00 63.97 83 TRP A C 1
ATOM 654 O O . TRP A 1 83 ? 2.928 -5.148 10.824 1.00 63.97 83 TRP A O 1
ATOM 664 N N . GLY A 1 84 ? 4.617 -4.684 12.224 1.00 59.84 84 GLY A N 1
ATOM 665 C CA . GLY A 1 84 ? 4.316 -3.269 12.385 1.00 59.84 84 GLY A CA 1
ATOM 666 C C . GLY A 1 84 ? 5.036 -2.377 11.372 1.00 59.84 84 GLY A C 1
ATOM 667 O O . GLY A 1 84 ? 5.881 -2.844 10.605 1.00 59.84 84 GLY A O 1
ATOM 668 N N . SER A 1 85 ? 4.792 -1.065 11.415 1.00 58.47 85 SER A N 1
ATOM 669 C CA . SER A 1 85 ? 5.455 -0.099 10.516 1.00 58.47 85 SER A CA 1
ATOM 670 C C . SER A 1 85 ? 6.984 -0.113 10.614 1.00 58.47 85 SER A C 1
ATOM 672 O O . SER A 1 85 ? 7.665 0.130 9.621 1.00 58.47 85 SER A O 1
ATOM 674 N N . ARG A 1 86 ? 7.529 -0.440 11.794 1.00 56.16 86 ARG A N 1
ATOM 675 C CA . ARG A 1 86 ? 8.970 -0.609 12.017 1.00 56.16 86 ARG A CA 1
ATOM 676 C C . ARG A 1 86 ? 9.528 -1.787 11.219 1.00 56.16 86 ARG A C 1
ATOM 678 O O . ARG A 1 86 ? 10.544 -1.628 10.563 1.00 56.16 86 ARG A O 1
ATOM 685 N N . GLY A 1 87 ? 8.814 -2.915 11.188 1.00 54.72 87 GLY A N 1
ATOM 686 C CA . GLY A 1 87 ? 9.199 -4.081 10.392 1.00 54.72 87 GLY A CA 1
ATOM 687 C C . GLY A 1 87 ? 9.212 -3.766 8.898 1.00 54.72 87 GLY A C 1
ATOM 688 O O . GLY A 1 87 ? 10.176 -4.079 8.215 1.00 54.72 87 GLY A O 1
ATOM 689 N N . TYR A 1 88 ? 8.188 -3.084 8.387 1.00 55.59 88 TYR A N 1
ATOM 690 C CA . TYR A 1 88 ? 8.134 -2.727 6.967 1.00 55.59 88 TYR A CA 1
ATOM 691 C C . TYR A 1 88 ? 9.131 -1.623 6.581 1.00 55.59 88 TYR A C 1
ATOM 693 O O . TYR A 1 88 ? 9.764 -1.712 5.532 1.00 55.59 88 TYR A O 1
ATOM 701 N N . GLY A 1 89 ? 9.331 -0.613 7.434 1.00 54.88 89 GLY A N 1
ATOM 702 C CA . GLY A 1 89 ? 10.366 0.405 7.241 1.00 54.88 89 GLY A CA 1
ATOM 703 C C . GLY A 1 89 ? 11.771 -0.200 7.223 1.00 54.88 89 GLY A C 1
ATOM 704 O O . GLY A 1 89 ? 12.575 0.145 6.356 1.00 54.88 89 GLY A O 1
ATOM 705 N N . ASP A 1 90 ? 12.034 -1.164 8.109 1.00 53.38 90 ASP A N 1
ATOM 706 C CA . ASP A 1 90 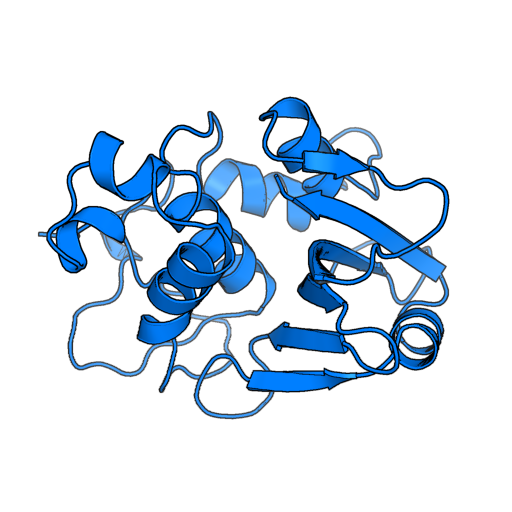? 13.296 -1.900 8.133 1.00 53.38 90 ASP A CA 1
ATOM 707 C C . ASP A 1 90 ? 13.465 -2.788 6.887 1.00 53.38 90 ASP A C 1
ATOM 709 O O . ASP A 1 90 ? 14.542 -2.825 6.295 1.00 53.38 90 ASP A O 1
ATOM 713 N N . MET A 1 91 ? 12.389 -3.418 6.409 1.00 53.12 91 MET A N 1
ATOM 714 C CA . MET A 1 91 ? 12.383 -4.233 5.187 1.00 53.12 91 MET A CA 1
ATOM 715 C C . MET A 1 91 ? 12.543 -3.400 3.903 1.00 53.12 91 MET A C 1
ATOM 717 O O . MET A 1 91 ? 13.151 -3.856 2.937 1.00 53.12 91 MET A O 1
ATOM 721 N N . GLN A 1 92 ? 12.062 -2.155 3.885 1.00 56.16 92 GLN A N 1
ATOM 722 C CA . GLN A 1 92 ? 12.122 -1.284 2.712 1.00 56.16 92 GLN A CA 1
ATOM 723 C C . GLN A 1 92 ? 13.408 -0.440 2.614 1.00 56.16 92 GLN A C 1
ATOM 725 O O . GLN A 1 92 ? 13.878 -0.159 1.506 1.00 56.16 92 GLN A O 1
ATOM 730 N N . VAL A 1 93 ? 13.958 -0.003 3.752 1.00 47.56 93 VAL A N 1
ATOM 731 C CA . VAL A 1 93 ? 15.114 0.910 3.820 1.00 47.56 93 VAL A CA 1
ATOM 732 C C . VAL A 1 93 ? 16.402 0.183 4.198 1.00 47.56 93 VAL A C 1
ATOM 734 O O . VAL A 1 93 ? 17.449 0.546 3.671 1.00 47.56 93 VAL A O 1
ATOM 737 N N . TYR A 1 94 ? 16.335 -0.848 5.050 1.00 44.78 94 TYR A N 1
ATOM 738 C CA . TYR A 1 94 ? 17.508 -1.583 5.533 1.00 44.78 94 TYR A CA 1
ATOM 739 C C . TYR A 1 94 ? 17.663 -2.975 4.910 1.00 44.78 94 TYR A C 1
ATOM 741 O O . TYR A 1 94 ? 18.156 -3.908 5.549 1.00 44.78 94 TYR A O 1
ATOM 749 N N . ALA A 1 95 ? 17.292 -3.126 3.635 1.00 43.91 95 ALA A N 1
ATOM 750 C CA . ALA A 1 95 ? 17.615 -4.323 2.852 1.00 43.91 95 ALA A CA 1
ATOM 751 C C . ALA A 1 95 ? 19.136 -4.609 2.779 1.00 43.91 95 ALA A C 1
ATOM 753 O O . ALA A 1 95 ? 19.531 -5.684 2.344 1.00 43.91 95 ALA A O 1
ATOM 754 N N . ASP A 1 96 ? 19.977 -3.653 3.198 1.00 40.03 96 ASP A N 1
ATOM 755 C CA . ASP A 1 96 ? 21.427 -3.762 3.388 1.00 40.03 96 ASP A CA 1
ATOM 756 C C . ASP A 1 96 ? 21.845 -4.327 4.766 1.00 40.03 96 ASP A C 1
ATOM 758 O O . ASP A 1 96 ? 22.971 -4.798 4.913 1.00 40.03 96 ASP A O 1
ATOM 762 N N . ARG A 1 97 ? 20.963 -4.293 5.777 1.00 43.09 97 ARG A N 1
ATOM 763 C CA . ARG A 1 97 ? 21.168 -4.888 7.118 1.00 43.09 97 ARG A CA 1
ATOM 764 C C . ARG A 1 97 ? 20.456 -6.224 7.289 1.00 43.09 97 ARG A C 1
ATOM 766 O O . ARG A 1 97 ? 20.800 -6.996 8.181 1.00 43.09 97 ARG A O 1
ATOM 773 N N . LEU A 1 98 ? 19.463 -6.487 6.449 1.00 47.25 98 LEU A N 1
ATOM 774 C CA . LEU A 1 98 ? 18.951 -7.826 6.200 1.00 47.25 98 LEU A CA 1
ATOM 775 C C . LEU A 1 98 ? 19.892 -8.484 5.181 1.00 47.25 98 LEU A C 1
ATOM 777 O O . LEU A 1 98 ? 20.277 -7.816 4.224 1.00 47.25 98 LEU A O 1
ATOM 781 N N . PRO A 1 99 ? 20.312 -9.747 5.354 1.00 45.59 99 PRO A N 1
ATOM 782 C CA . PRO A 1 99 ? 21.173 -10.403 4.377 1.00 45.59 99 PRO A CA 1
ATOM 783 C C . PRO A 1 99 ? 20.482 -10.441 3.001 1.00 45.59 99 PRO A C 1
ATOM 785 O O . PRO A 1 99 ? 19.585 -11.245 2.785 1.00 45.59 99 PRO A O 1
ATOM 788 N N . ALA A 1 100 ? 20.886 -9.523 2.112 1.00 47.72 100 ALA A N 1
ATOM 789 C CA . ALA A 1 100 ? 20.608 -9.428 0.676 1.00 47.72 100 ALA A CA 1
ATOM 790 C C . ALA A 1 100 ? 19.219 -9.917 0.214 1.00 47.72 100 ALA A C 1
ATOM 792 O O . ALA A 1 100 ? 19.104 -10.990 -0.375 1.00 47.72 100 ALA A O 1
ATOM 793 N N . GLN A 1 101 ? 18.168 -9.112 0.408 1.00 56.94 101 GLN A N 1
ATOM 794 C CA . GLN A 1 101 ? 16.841 -9.395 -0.166 1.00 56.94 101 GLN A CA 1
ATOM 795 C C . GLN A 1 101 ? 16.246 -8.141 -0.822 1.00 56.94 101 GLN A C 1
ATOM 797 O O . GLN A 1 101 ? 15.578 -7.319 -0.193 1.00 56.94 101 GLN A O 1
ATOM 802 N N . TYR A 1 102 ? 16.519 -7.984 -2.122 1.00 55.59 102 TYR A N 1
ATOM 803 C CA . TYR A 1 102 ? 16.033 -6.896 -2.991 1.00 55.59 102 TYR A CA 1
ATOM 804 C C . TYR A 1 102 ? 14.497 -6.862 -3.154 1.00 55.59 102 TYR A C 1
ATOM 806 O O . TYR A 1 102 ? 13.946 -5.915 -3.718 1.00 55.59 102 TYR A O 1
ATOM 814 N N . ASP A 1 103 ? 13.817 -7.879 -2.638 1.00 61.69 103 ASP A N 1
ATOM 815 C CA . ASP A 1 103 ? 12.386 -8.164 -2.651 1.00 61.69 103 ASP A CA 1
ATOM 816 C C . ASP A 1 103 ? 11.778 -8.186 -1.234 1.00 61.69 103 ASP A C 1
ATOM 818 O O . ASP A 1 103 ? 10.680 -8.697 -1.043 1.00 61.69 103 ASP A O 1
ATOM 822 N N . SER A 1 104 ? 12.469 -7.646 -0.226 1.00 68.50 104 SER A N 1
ATOM 823 C CA . SER A 1 104 ? 12.074 -7.759 1.188 1.00 68.50 104 SER A CA 1
ATOM 824 C C . SER A 1 104 ? 10.610 -7.343 1.495 1.00 68.50 104 SER A C 1
ATOM 826 O O . SER A 1 104 ? 9.895 -8.132 2.110 1.00 68.50 104 SER A O 1
ATOM 828 N N . PRO A 1 105 ? 10.068 -6.208 0.999 1.00 74.75 105 PRO A N 1
ATOM 829 C CA . PRO A 1 105 ? 8.631 -5.905 1.064 1.00 74.75 105 PRO A CA 1
ATOM 830 C C . PRO A 1 105 ? 7.705 -6.950 0.421 1.00 74.75 105 PRO A C 1
ATOM 832 O O . PRO A 1 105 ? 6.618 -7.208 0.934 1.00 74.75 105 PRO A O 1
ATOM 835 N N . ILE A 1 106 ? 8.119 -7.557 -0.693 1.00 81.12 106 ILE A N 1
ATOM 836 C CA . ILE A 1 106 ? 7.362 -8.622 -1.364 1.00 81.12 106 ILE A CA 1
ATOM 837 C C . ILE A 1 106 ? 7.371 -9.898 -0.514 1.00 81.12 106 ILE A C 1
ATOM 839 O O . ILE A 1 106 ? 6.313 -10.480 -0.281 1.00 81.12 106 ILE A O 1
ATOM 843 N N . ILE A 1 107 ? 8.532 -10.270 0.031 1.00 76.50 107 ILE A N 1
ATOM 844 C CA . ILE A 1 107 ? 8.684 -11.380 0.983 1.00 76.50 107 ILE A CA 1
ATOM 845 C C . ILE A 1 107 ? 7.843 -11.145 2.239 1.00 76.50 107 ILE A C 1
ATOM 847 O O . ILE A 1 107 ? 7.222 -12.072 2.744 1.00 76.50 107 ILE A O 1
ATOM 851 N N . ALA A 1 108 ? 7.789 -9.917 2.753 1.00 75.50 108 ALA A N 1
ATOM 852 C CA . ALA A 1 108 ? 7.013 -9.577 3.942 1.00 75.50 108 ALA A CA 1
ATOM 853 C C . ALA A 1 108 ? 5.513 -9.838 3.760 1.00 75.50 108 ALA A C 1
ATOM 855 O O . ALA A 1 108 ? 4.855 -10.394 4.642 1.00 75.50 108 ALA A O 1
ATOM 856 N N . VAL A 1 109 ? 4.977 -9.427 2.608 1.00 81.62 109 VAL A N 1
ATOM 857 C CA . VAL A 1 109 ? 3.580 -9.658 2.227 1.00 81.62 109 VAL A CA 1
ATOM 858 C C . VAL A 1 109 ? 3.307 -11.151 2.045 1.00 81.62 109 VAL A C 1
ATOM 860 O O . VAL A 1 109 ? 2.288 -11.645 2.526 1.00 81.62 109 VAL A O 1
ATOM 863 N N . GLU A 1 110 ? 4.234 -11.868 1.411 1.00 82.62 110 GLU A N 1
ATOM 864 C CA . GLU A 1 110 ? 4.158 -13.316 1.198 1.00 82.62 110 GLU A CA 1
ATOM 865 C C . GLU A 1 110 ? 4.193 -14.101 2.519 1.00 82.62 110 GLU A C 1
ATOM 867 O O . GLU A 1 110 ? 3.286 -14.881 2.803 1.00 82.62 110 GLU A O 1
ATOM 872 N N . ASN A 1 111 ? 5.159 -13.816 3.395 1.00 76.88 111 ASN A N 1
ATOM 873 C CA . ASN A 1 111 ? 5.296 -14.443 4.714 1.00 76.88 111 ASN A CA 1
ATOM 874 C C . ASN A 1 111 ? 4.121 -14.142 5.649 1.00 76.88 111 ASN A C 1
ATOM 876 O O . ASN A 1 111 ? 3.823 -14.929 6.544 1.00 76.88 111 ASN A O 1
ATOM 880 N N . ALA A 1 112 ? 3.456 -13.002 5.465 1.00 75.31 112 ALA A N 1
ATOM 881 C CA . ALA A 1 112 ? 2.252 -12.662 6.212 1.00 75.31 112 ALA A CA 1
ATOM 882 C C . ALA A 1 112 ? 0.982 -13.320 5.651 1.00 75.31 112 ALA A C 1
ATOM 884 O O . ALA A 1 112 ? -0.093 -13.105 6.207 1.00 75.31 112 ALA A O 1
ATOM 885 N N . GLY A 1 113 ? 1.083 -14.084 4.557 1.00 81.69 113 GLY A N 1
ATOM 886 C CA . GLY A 1 113 ? -0.062 -14.707 3.895 1.00 81.69 113 GLY A CA 1
ATOM 887 C C . GLY A 1 113 ? -1.031 -13.699 3.273 1.00 81.69 113 GLY A C 1
ATOM 888 O O . GLY A 1 113 ? -2.184 -14.037 3.027 1.00 81.69 113 GLY A O 1
ATOM 889 N N . ILE A 1 114 ? -0.588 -12.457 3.050 1.00 85.31 114 ILE A N 1
ATOM 890 C CA . ILE A 1 114 ? -1.401 -11.382 2.459 1.00 85.31 114 ILE A CA 1
ATOM 891 C C . ILE A 1 114 ? -1.431 -11.506 0.934 1.00 85.31 114 ILE A C 1
ATOM 893 O O . ILE A 1 114 ? -2.389 -11.093 0.283 1.00 85.31 114 ILE A O 1
ATOM 897 N N . GLY A 1 115 ? -0.365 -12.042 0.350 1.00 87.62 115 GLY A N 1
ATOM 898 C CA . GLY A 1 115 ? -0.228 -12.140 -1.089 1.00 87.62 115 GLY A CA 1
ATOM 899 C C . GLY A 1 115 ? 0.789 -13.181 -1.509 1.00 87.62 115 GLY A C 1
ATOM 900 O O . GLY A 1 115 ? 1.381 -13.871 -0.683 1.00 87.62 115 GLY A O 1
ATOM 901 N N . SER A 1 116 ? 0.998 -13.286 -2.812 1.00 88.94 116 SER A N 1
ATOM 902 C CA . SER A 1 116 ? 1.973 -14.209 -3.391 1.00 88.94 116 SER A CA 1
ATOM 903 C C . SER A 1 116 ? 2.766 -13.510 -4.474 1.00 88.94 116 SER A C 1
ATOM 905 O O . SER A 1 116 ? 2.228 -12.705 -5.241 1.00 88.94 116 SER A O 1
ATOM 907 N N . ARG A 1 117 ? 4.062 -13.808 -4.531 1.00 88.12 117 ARG A N 1
ATOM 908 C CA . ARG A 1 117 ? 4.949 -13.253 -5.547 1.00 88.12 117 ARG A CA 1
ATOM 909 C C . ARG A 1 117 ? 4.553 -13.737 -6.936 1.00 88.12 117 ARG A C 1
ATOM 911 O O . ARG A 1 117 ? 4.207 -14.899 -7.128 1.00 88.12 117 ARG A O 1
ATOM 918 N N . LEU A 1 118 ? 4.664 -12.851 -7.919 1.00 85.25 118 LEU A N 1
ATOM 919 C CA . LEU A 1 118 ? 4.300 -13.156 -9.298 1.00 85.25 118 LEU A CA 1
ATOM 920 C C . LEU A 1 118 ? 5.524 -13.486 -10.148 1.00 85.25 118 LEU A C 1
ATOM 922 O O . LEU A 1 118 ? 6.494 -12.730 -10.186 1.00 85.25 118 LEU A O 1
ATOM 926 N N . ALA A 1 119 ? 5.444 -14.599 -10.880 1.00 74.38 119 ALA A N 1
ATOM 927 C CA . ALA A 1 119 ? 6.469 -14.991 -11.843 1.00 74.38 119 ALA A CA 1
ATOM 928 C C . ALA A 1 119 ? 6.346 -14.239 -13.184 1.00 74.38 119 ALA A C 1
ATOM 930 O O . ALA A 1 119 ? 7.355 -14.034 -13.854 1.00 74.38 119 ALA A O 1
ATOM 931 N N . GLN A 1 120 ? 5.130 -13.835 -13.591 1.00 71.31 120 GLN A N 1
ATOM 932 C CA . GLN A 1 120 ? 4.851 -13.371 -14.964 1.00 71.31 120 GLN A CA 1
ATOM 933 C C . GLN A 1 120 ? 4.081 -12.038 -15.088 1.00 71.31 120 GLN A C 1
ATOM 935 O O . GLN A 1 120 ? 3.443 -11.790 -16.104 1.00 71.31 120 GLN A O 1
ATOM 940 N N . GLY A 1 121 ? 4.202 -11.122 -14.124 1.00 80.50 121 GLY A N 1
ATOM 941 C CA . GLY A 1 121 ? 3.621 -9.771 -14.242 1.00 80.50 121 GLY A CA 1
ATOM 942 C C . GLY A 1 121 ? 2.310 -9.606 -13.479 1.00 80.50 121 GLY A C 1
ATOM 943 O O . GLY A 1 121 ? 2.082 -10.340 -12.530 1.00 80.50 121 GLY A O 1
ATOM 944 N N . PHE A 1 122 ? 1.502 -8.604 -13.836 1.00 88.69 122 PHE A N 1
ATOM 945 C CA . PHE A 1 122 ? 0.361 -8.138 -13.034 1.00 88.69 122 PHE A CA 1
ATOM 946 C C . PHE A 1 122 ? -0.969 -8.743 -13.499 1.00 88.69 122 PHE A C 1
ATOM 948 O O . PHE A 1 122 ? -1.319 -8.646 -14.673 1.00 88.69 122 PHE A O 1
ATOM 955 N N . GLU A 1 123 ? -1.771 -9.279 -12.585 1.00 90.94 123 GLU A N 1
ATOM 956 C CA . GLU A 1 123 ? -3.065 -9.896 -12.904 1.00 90.94 123 GLU A CA 1
ATOM 957 C C . GLU A 1 123 ? -4.175 -8.849 -13.089 1.00 90.94 123 GLU A C 1
ATOM 959 O O . GLU A 1 123 ? -4.380 -7.983 -12.240 1.00 90.94 123 GLU A O 1
ATOM 964 N N . VAL A 1 124 ? -4.925 -8.922 -14.191 1.00 90.94 124 VAL A N 1
ATOM 965 C CA . VAL A 1 124 ? -6.026 -7.981 -14.467 1.00 90.94 124 VAL A CA 1
ATOM 966 C C . VAL A 1 124 ? -7.114 -8.087 -13.393 1.00 90.94 124 VAL A C 1
ATOM 968 O O . VAL A 1 124 ? -7.504 -9.176 -12.982 1.00 90.94 124 VAL A O 1
ATOM 971 N N . GLY A 1 125 ? -7.609 -6.936 -12.941 1.00 89.06 125 GLY A N 1
ATOM 972 C CA . GLY A 1 125 ? -8.617 -6.802 -11.894 1.00 89.06 125 GLY A CA 1
ATOM 973 C C . GLY A 1 125 ? -8.067 -6.891 -10.470 1.00 89.06 125 GLY A C 1
ATOM 974 O O . GLY A 1 125 ? -8.849 -6.769 -9.529 1.00 89.06 125 GLY A O 1
ATOM 975 N N . ARG A 1 126 ? -6.753 -7.089 -10.284 1.00 91.06 126 ARG A N 1
ATOM 976 C CA . ARG A 1 126 ? -6.151 -7.279 -8.957 1.00 91.06 126 ARG A CA 1
ATOM 977 C C . ARG A 1 126 ? -5.290 -6.118 -8.494 1.00 91.06 126 ARG A C 1
ATOM 979 O O . ARG A 1 126 ? -4.684 -5.392 -9.287 1.00 91.06 126 ARG A O 1
ATOM 986 N N . TRP A 1 127 ? -5.219 -5.995 -7.172 1.00 93.44 127 TRP A N 1
ATOM 987 C CA . TRP A 1 127 ? -4.279 -5.135 -6.469 1.00 93.44 127 TRP A CA 1
ATOM 988 C C . TRP A 1 127 ? -2.943 -5.839 -6.263 1.00 93.44 127 TRP A C 1
ATOM 990 O O . TRP A 1 127 ? -2.880 -7.036 -5.984 1.00 93.44 127 TRP A O 1
ATOM 1000 N N . HIS A 1 128 ? -1.874 -5.060 -6.372 1.00 92.12 128 HIS A N 1
ATOM 1001 C CA . HIS A 1 128 ? -0.505 -5.524 -6.277 1.00 92.12 128 HIS A CA 1
ATOM 1002 C C . HIS A 1 128 ? 0.311 -4.596 -5.395 1.00 92.12 128 HIS A C 1
ATOM 1004 O O . HIS A 1 128 ? 0.224 -3.372 -5.528 1.00 92.12 128 HIS A O 1
ATOM 1010 N N . LEU A 1 129 ? 1.166 -5.179 -4.558 1.00 89.56 129 LEU A N 1
ATOM 1011 C CA . LEU A 1 129 ? 2.313 -4.453 -4.029 1.00 89.56 129 LEU A CA 1
ATOM 1012 C C . LEU A 1 129 ? 3.424 -4.514 -5.068 1.00 89.56 129 LEU A C 1
ATOM 1014 O O . LEU A 1 129 ? 3.807 -5.599 -5.503 1.00 89.56 129 LEU A O 1
ATOM 1018 N N . VAL A 1 130 ? 3.944 -3.353 -5.447 1.00 85.94 130 VAL A N 1
ATOM 1019 C CA . VAL A 1 130 ? 5.011 -3.226 -6.435 1.00 85.94 130 VAL A CA 1
ATOM 1020 C C . VAL A 1 130 ? 6.233 -2.628 -5.774 1.00 85.94 130 VAL A C 1
ATOM 1022 O O . VAL A 1 130 ? 6.127 -1.618 -5.083 1.00 85.94 130 VAL A O 1
ATOM 1025 N N . GLN A 1 131 ? 7.395 -3.226 -6.022 1.00 81.56 131 GLN A N 1
ATOM 1026 C CA . GLN A 1 131 ? 8.680 -2.717 -5.566 1.00 81.56 131 GLN A CA 1
ATOM 1027 C C . GLN A 1 131 ? 9.622 -2.525 -6.751 1.00 81.56 131 GLN A C 1
ATOM 1029 O O . GLN A 1 131 ? 9.902 -3.463 -7.497 1.00 81.56 131 GLN A O 1
ATOM 1034 N N . GLY A 1 132 ? 10.118 -1.300 -6.919 1.00 78.19 132 GLY A N 1
ATOM 1035 C CA . GLY A 1 132 ? 10.963 -0.917 -8.045 1.00 78.19 132 GLY A CA 1
ATOM 1036 C C . GLY A 1 132 ? 12.328 -0.366 -7.638 1.00 78.19 132 GLY A C 1
ATOM 1037 O O . GLY A 1 132 ? 12.436 0.447 -6.712 1.00 78.19 132 GLY A O 1
ATOM 1038 N N . TRP A 1 133 ? 13.356 -0.738 -8.406 1.00 73.31 133 TRP A N 1
ATOM 1039 C CA . TRP A 1 133 ? 14.731 -0.245 -8.286 1.00 73.31 133 TRP A CA 1
ATOM 1040 C C . TRP A 1 133 ? 15.183 0.418 -9.593 1.00 73.31 133 TRP A C 1
ATOM 1042 O O . TRP A 1 133 ? 15.011 -0.126 -10.684 1.00 73.31 133 TRP A O 1
ATOM 1052 N N . LYS A 1 134 ? 15.747 1.631 -9.503 1.00 66.19 134 LYS A N 1
ATOM 1053 C CA . LYS A 1 134 ? 16.250 2.366 -10.683 1.00 66.19 134 LYS A CA 1
ATOM 1054 C C . LYS A 1 134 ? 17.655 1.925 -11.117 1.00 66.19 134 LYS A C 1
ATOM 1056 O O . LYS A 1 134 ? 17.991 2.087 -12.284 1.00 66.19 134 LYS A O 1
ATOM 1061 N N . LYS A 1 135 ? 18.466 1.397 -10.194 1.00 64.50 135 LYS A N 1
ATOM 1062 C CA . LYS A 1 135 ? 19.816 0.855 -10.424 1.00 64.50 135 LYS A CA 1
ATOM 1063 C C . LYS A 1 135 ? 19.972 -0.447 -9.629 1.00 64.50 135 LYS A C 1
ATOM 1065 O O . LYS A 1 135 ? 19.326 -0.581 -8.593 1.00 64.50 135 LYS A O 1
ATOM 1070 N N . LEU A 1 136 ? 20.828 -1.363 -10.096 1.00 60.72 136 LEU A N 1
ATOM 1071 C CA . LEU A 1 136 ? 21.212 -2.590 -9.367 1.00 60.72 136 LEU A CA 1
ATOM 1072 C C . LEU A 1 136 ? 22.149 -2.312 -8.169 1.00 60.72 136 LEU A C 1
ATOM 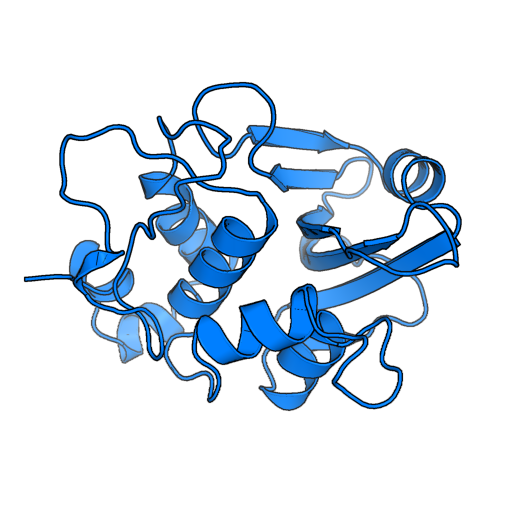1074 O O . LEU A 1 136 ? 22.565 -3.237 -7.481 1.00 60.72 136 LEU A O 1
ATOM 1078 N N . GLU A 1 137 ? 22.465 -1.044 -7.899 1.00 52.88 137 GLU A N 1
ATOM 1079 C CA . GLU A 1 137 ? 23.278 -0.607 -6.762 1.00 52.88 137 GLU A CA 1
ATOM 1080 C C . GLU A 1 137 ? 22.369 -0.037 -5.653 1.00 52.88 137 GLU A C 1
ATOM 1082 O O . GLU A 1 137 ? 21.527 0.827 -5.940 1.00 52.88 137 GLU A O 1
ATOM 1087 N N . PRO A 1 138 ? 22.490 -0.507 -4.397 1.00 57.31 138 PRO A N 1
ATOM 1088 C CA . PRO A 1 138 ? 21.545 -0.181 -3.334 1.00 57.31 138 PRO A CA 1
ATOM 1089 C C . PRO A 1 138 ? 21.775 1.248 -2.830 1.00 57.31 138 PRO A C 1
ATOM 1091 O O . PRO A 1 138 ? 22.914 1.672 -2.634 1.00 57.31 138 PRO A O 1
ATOM 1094 N N . PRO A 1 139 ? 20.692 2.017 -2.608 1.00 50.03 139 PRO A N 1
ATOM 1095 C CA . PRO A 1 139 ? 20.380 2.299 -1.205 1.00 50.03 139 PRO A CA 1
ATOM 1096 C C . PRO A 1 139 ? 18.886 2.377 -0.834 1.00 50.03 139 PRO A C 1
ATOM 1098 O O . PRO A 1 139 ? 18.597 2.493 0.352 1.00 50.03 139 PRO A O 1
ATOM 1101 N N . ARG A 1 140 ? 17.924 2.408 -1.781 1.00 54.84 140 ARG A N 1
ATOM 1102 C CA . ARG A 1 140 ? 16.490 2.671 -1.479 1.00 54.84 140 ARG A CA 1
ATOM 1103 C C . ARG A 1 140 ? 15.525 2.084 -2.522 1.00 54.84 140 ARG A C 1
ATOM 1105 O O . ARG A 1 140 ? 15.518 2.546 -3.664 1.00 54.84 140 ARG A O 1
ATOM 1112 N N . GLY A 1 141 ? 14.677 1.134 -2.119 1.00 61.06 141 GLY A N 1
ATOM 1113 C CA . GLY A 1 141 ? 13.599 0.581 -2.948 1.00 61.06 141 GLY A CA 1
ATOM 1114 C C . GLY A 1 141 ? 12.309 1.398 -2.827 1.00 61.06 141 GLY A C 1
ATOM 1115 O O . GLY A 1 141 ? 11.908 1.785 -1.727 1.00 61.06 141 GLY A O 1
ATOM 1116 N N . HIS A 1 142 ? 11.644 1.682 -3.950 1.00 74.12 142 HIS A N 1
ATOM 1117 C CA . HIS A 1 142 ? 10.366 2.400 -3.950 1.00 74.12 142 HIS A CA 1
ATOM 1118 C C . HIS A 1 142 ? 9.213 1.399 -4.008 1.00 74.12 142 HIS A C 1
ATOM 1120 O O . HIS A 1 142 ? 9.126 0.650 -4.981 1.00 74.12 142 HIS A O 1
ATOM 1126 N N . ALA A 1 143 ? 8.361 1.390 -2.982 1.00 78.94 143 ALA A N 1
ATOM 1127 C CA . ALA A 1 143 ? 7.188 0.528 -2.911 1.00 78.94 143 ALA A CA 1
ATOM 1128 C C . ALA A 1 143 ? 5.903 1.349 -3.039 1.00 78.94 143 ALA A C 1
ATOM 1130 O O . ALA A 1 143 ? 5.825 2.456 -2.501 1.00 78.94 143 ALA A O 1
ATOM 1131 N N . PHE A 1 144 ? 4.936 0.811 -3.774 1.00 83.94 144 PHE A N 1
ATOM 1132 C CA . PHE A 1 144 ? 3.652 1.446 -4.059 1.00 83.94 144 PHE A CA 1
ATOM 1133 C C . PHE A 1 144 ? 2.597 0.395 -4.414 1.00 83.94 144 PHE A C 1
ATOM 1135 O O . PHE A 1 144 ? 2.929 -0.7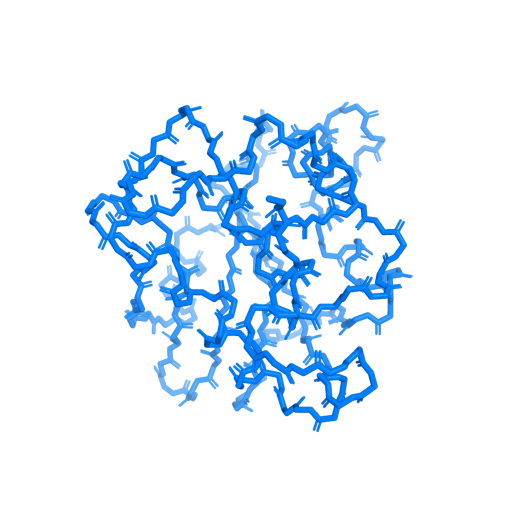23 -4.815 1.00 83.94 144 PHE A O 1
ATOM 1142 N N . LEU A 1 145 ? 1.322 0.756 -4.269 1.00 89.62 145 LEU A N 1
ATOM 1143 C CA . LEU A 1 145 ? 0.202 -0.114 -4.634 1.00 89.62 145 LEU A CA 1
ATOM 1144 C C . LEU A 1 145 ? -0.256 0.173 -6.059 1.00 89.62 145 LEU A C 1
ATOM 1146 O O . LEU A 1 145 ? -0.371 1.333 -6.458 1.00 89.62 145 LEU A O 1
ATOM 1150 N N . VAL A 1 146 ? -0.545 -0.888 -6.809 1.00 90.38 146 VAL A N 1
ATOM 1151 C CA . VAL A 1 146 ? -1.064 -0.805 -8.176 1.00 90.38 146 VAL A CA 1
ATOM 1152 C C . VAL A 1 146 ? -2.246 -1.738 -8.359 1.00 90.38 146 VAL A C 1
ATOM 1154 O O . VAL A 1 146 ? -2.142 -2.925 -8.064 1.00 90.38 146 VAL A O 1
ATOM 1157 N N . ARG A 1 147 ? -3.338 -1.240 -8.932 1.00 92.44 147 ARG A N 1
ATOM 1158 C CA . ARG A 1 147 ? -4.384 -2.081 -9.514 1.00 92.44 147 ARG A CA 1
ATOM 1159 C C . ARG A 1 147 ? -4.178 -2.186 -11.018 1.00 92.44 147 ARG A C 1
ATOM 1161 O O . ARG A 1 147 ? -3.954 -1.170 -11.673 1.00 92.44 147 ARG A O 1
ATOM 1168 N N . ASN A 1 148 ? -4.226 -3.397 -11.561 1.00 91.25 148 ASN A N 1
ATOM 1169 C CA . ASN A 1 148 ? -4.185 -3.599 -13.006 1.00 91.25 148 ASN A CA 1
ATOM 1170 C C . ASN A 1 148 ? -5.611 -3.607 -13.573 1.00 91.25 148 ASN A C 1
ATOM 1172 O O . ASN A 1 148 ? -6.382 -4.508 -13.264 1.00 91.25 148 ASN A O 1
ATOM 1176 N N . ASP A 1 149 ? -5.939 -2.645 -14.431 1.00 90.38 149 ASP A N 1
ATOM 1177 C CA . ASP A 1 149 ? -7.245 -2.505 -15.086 1.00 90.38 149 ASP A CA 1
ATOM 1178 C C . ASP A 1 149 ? -7.198 -2.957 -16.564 1.00 90.38 149 ASP A C 1
ATOM 1180 O O . ASP A 1 149 ? -7.998 -2.515 -17.388 1.00 90.38 149 ASP A O 1
ATOM 1184 N N . GLY A 1 150 ? -6.235 -3.814 -16.926 1.00 88.50 150 GLY A N 1
ATOM 1185 C CA . GLY A 1 150 ? -6.023 -4.294 -18.293 1.00 88.50 150 GLY A CA 1
ATOM 1186 C C . GLY A 1 150 ? -5.052 -3.392 -19.045 1.00 88.50 150 GLY A C 1
ATOM 1187 O O . GLY A 1 150 ? -3.838 -3.514 -18.893 1.00 88.50 150 GLY A O 1
ATOM 1188 N N . ASP A 1 151 ? -5.579 -2.452 -19.830 1.00 86.88 151 ASP A N 1
ATOM 1189 C CA . ASP A 1 151 ? -4.759 -1.541 -20.647 1.00 86.88 151 ASP A CA 1
ATOM 1190 C C . ASP A 1 151 ? -4.072 -0.441 -19.823 1.00 86.88 151 ASP A C 1
ATOM 1192 O O . ASP A 1 151 ? -3.159 0.246 -20.292 1.00 86.88 151 ASP A O 1
ATOM 1196 N N . SER A 1 152 ? -4.519 -0.243 -18.583 1.00 88.94 152 SER A N 1
ATOM 1197 C CA . SER A 1 152 ? -3.976 0.767 -17.684 1.00 88.94 152 SER A CA 1
ATOM 1198 C C . SER A 1 152 ? -3.835 0.240 -16.268 1.00 88.94 152 SER A C 1
ATOM 1200 O O . SER A 1 152 ? -4.423 -0.765 -15.887 1.00 88.94 152 SER A O 1
ATOM 1202 N N . MET A 1 153 ? -3.023 0.937 -15.489 1.00 88.50 153 MET A N 1
ATOM 1203 C CA . MET A 1 153 ? -2.763 0.627 -14.097 1.00 88.50 153 MET A CA 1
ATOM 1204 C C . MET A 1 153 ? -3.076 1.838 -13.239 1.00 88.50 153 MET A C 1
ATOM 1206 O O . MET A 1 153 ? -2.624 2.944 -13.547 1.00 88.50 153 MET A O 1
ATOM 1210 N N . LEU A 1 154 ? -3.807 1.620 -12.156 1.00 86.31 154 LEU A N 1
ATOM 1211 C CA . LEU A 1 154 ? -4.105 2.628 -11.157 1.00 86.31 154 LEU A CA 1
ATOM 1212 C C . LEU A 1 154 ? -3.067 2.548 -10.041 1.00 86.31 154 LEU A C 1
ATOM 1214 O O . LEU A 1 154 ? -2.995 1.565 -9.311 1.00 86.31 154 LEU A O 1
ATOM 1218 N N . LEU A 1 155 ? -2.244 3.580 -9.934 1.00 83.94 155 LEU A N 1
ATOM 1219 C CA . LEU A 1 155 ? -1.134 3.688 -8.997 1.00 83.94 155 LEU A CA 1
ATOM 1220 C C . LEU A 1 155 ? -1.544 4.550 -7.802 1.00 83.94 155 LEU A C 1
ATOM 1222 O O . LEU A 1 155 ? -2.063 5.642 -8.010 1.00 83.94 155 LEU A O 1
ATOM 1226 N N . VAL A 1 156 ? -1.267 4.088 -6.581 1.00 83.44 156 VAL A N 1
ATOM 1227 C CA . VAL A 1 156 ? -1.421 4.868 -5.344 1.00 83.44 156 VAL A CA 1
ATOM 1228 C C . VAL A 1 156 ? -0.038 5.278 -4.847 1.00 83.44 156 VAL A C 1
ATOM 1230 O O . VAL A 1 156 ? 0.725 4.452 -4.346 1.00 83.44 156 VAL A O 1
ATOM 1233 N N . GLU A 1 157 ? 0.295 6.561 -4.977 1.00 76.81 157 GLU A N 1
ATOM 1234 C CA . GLU A 1 157 ? 1.606 7.091 -4.586 1.00 76.81 157 GLU A CA 1
ATOM 1235 C C . GLU A 1 157 ? 1.517 8.514 -4.031 1.00 76.81 157 GLU A C 1
ATOM 1237 O O . GLU A 1 157 ? 0.645 9.282 -4.422 1.00 76.81 157 GLU A O 1
ATOM 1242 N N . SER A 1 158 ? 2.430 8.907 -3.142 1.00 69.19 158 SER A N 1
ATOM 1243 C CA . SER A 1 158 ? 2.573 10.317 -2.769 1.00 69.19 158 SER A CA 1
ATOM 1244 C C . SER A 1 158 ? 3.608 10.971 -3.688 1.00 69.19 158 SER A C 1
ATOM 1246 O O . SER A 1 158 ? 4.808 10.875 -3.471 1.00 69.19 158 SER A O 1
ATOM 1248 N N . GLN A 1 159 ? 3.176 11.624 -4.762 1.00 63.59 159 GLN A N 1
ATOM 1249 C CA . GLN A 1 159 ? 4.069 12.443 -5.593 1.00 63.59 159 GLN A CA 1
ATOM 1250 C C . GLN A 1 159 ? 3.755 13.928 -5.428 1.00 63.59 159 GLN A C 1
ATOM 1252 O O . GLN A 1 159 ? 2.641 14.282 -5.046 1.00 63.59 159 GLN A O 1
ATOM 1257 N N . PHE A 1 160 ? 4.767 14.769 -5.700 1.00 48.12 160 PHE A N 1
ATOM 1258 C CA . PHE A 1 160 ? 4.734 16.238 -5.731 1.00 48.12 160 PHE A CA 1
ATOM 1259 C C . PHE A 1 160 ? 3.306 16.805 -5.811 1.00 48.12 160 PHE A C 1
ATOM 1261 O O . PHE A 1 160 ? 2.677 16.773 -6.867 1.00 48.12 160 PHE A O 1
ATOM 1268 N N . GLY A 1 161 ? 2.786 17.274 -4.673 1.00 47.12 161 GLY A N 1
ATOM 1269 C CA . GLY A 1 161 ? 1.385 17.664 -4.531 1.00 47.12 161 GLY A CA 1
ATOM 1270 C C . GLY A 1 161 ? 0.785 17.288 -3.174 1.00 47.12 161 GLY A C 1
ATOM 1271 O O . GLY A 1 161 ? 1.503 17.014 -2.212 1.00 47.12 161 GLY A O 1
ATOM 1272 N N . VAL A 1 162 ? -0.547 17.338 -3.126 1.00 42.34 162 VAL A N 1
ATOM 1273 C CA . VAL A 1 162 ? -1.413 17.207 -1.949 1.00 42.34 162 VAL A CA 1
ATOM 1274 C C . VAL A 1 162 ? -2.223 15.902 -2.087 1.00 42.34 162 VAL A C 1
ATOM 1276 O O . VAL A 1 162 ? -3.230 15.861 -2.784 1.00 42.34 162 VAL A O 1
ATOM 1279 N N . GLY A 1 163 ? -1.780 14.834 -1.427 1.00 49.28 163 GLY A N 1
ATOM 1280 C CA . GLY A 1 163 ? -2.455 13.546 -1.242 1.00 49.28 163 GLY A CA 1
ATOM 1281 C C . GLY A 1 163 ? -1.877 12.357 -2.023 1.00 49.28 163 GLY A C 1
ATOM 1282 O O . GLY A 1 163 ? -0.960 12.541 -2.827 1.00 49.28 163 GLY A O 1
ATOM 1283 N N . PRO A 1 164 ? -2.395 11.125 -1.800 1.00 52.56 164 PRO A N 1
ATOM 1284 C CA . PRO A 1 164 ? -2.132 9.992 -2.670 1.00 52.56 164 PRO A CA 1
ATOM 1285 C C . PRO A 1 164 ? -2.680 10.338 -4.050 1.00 52.56 164 PRO A C 1
ATOM 1287 O O . PRO A 1 164 ? -3.878 10.572 -4.228 1.00 52.56 164 PRO A O 1
ATOM 1290 N N . GLN A 1 165 ? -1.792 10.403 -5.027 1.00 62.75 165 GLN A N 1
ATOM 1291 C CA . GLN A 1 165 ? -2.175 10.531 -6.414 1.00 62.75 165 GLN A CA 1
ATOM 1292 C C . GLN A 1 165 ? -2.625 9.162 -6.892 1.00 62.75 165 GLN A C 1
ATOM 1294 O O . GLN A 1 165 ? -1.868 8.196 -6.839 1.00 62.75 165 GLN A O 1
ATOM 1299 N N . TRP A 1 166 ? -3.866 9.113 -7.361 1.00 71.19 166 TRP A N 1
ATOM 1300 C CA . TRP A 1 166 ? -4.416 8.002 -8.119 1.00 71.19 166 TRP A CA 1
ATOM 1301 C C . TRP A 1 166 ? -3.994 8.192 -9.576 1.00 71.19 166 TRP A C 1
ATOM 1303 O O . TRP A 1 166 ? -4.730 8.730 -10.404 1.00 71.19 166 TRP A O 1
ATOM 1313 N N . GLY A 1 167 ? -2.736 7.864 -9.858 1.00 75.00 167 GLY A N 1
ATOM 1314 C CA . GLY A 1 167 ? -2.134 8.058 -11.170 1.00 75.00 167 GLY A CA 1
ATOM 1315 C C . GLY A 1 167 ? -2.504 6.925 -12.119 1.00 75.00 167 GLY A C 1
ATOM 1316 O O . GLY A 1 167 ? -2.462 5.758 -11.739 1.00 75.00 167 GLY A O 1
ATOM 1317 N N . ARG A 1 168 ? -2.807 7.242 -13.381 1.00 83.69 168 ARG A N 1
ATOM 1318 C CA . ARG A 1 168 ? -2.875 6.218 -14.433 1.00 83.69 168 ARG A CA 1
ATOM 1319 C C . ARG A 1 168 ? -1.492 5.986 -15.030 1.00 83.69 168 ARG A C 1
ATOM 1321 O O . ARG A 1 168 ? -0.838 6.912 -15.510 1.00 83.69 168 ARG A O 1
ATOM 1328 N N . THR A 1 169 ? -1.059 4.734 -15.046 1.00 86.88 169 THR A N 1
ATOM 1329 C CA . THR A 1 169 ? 0.182 4.278 -15.677 1.00 86.88 169 THR A CA 1
ATOM 1330 C C . THR A 1 169 ? -0.080 3.045 -16.547 1.00 86.88 169 THR A C 1
ATOM 1332 O O . THR A 1 169 ? -1.223 2.698 -16.823 1.00 86.88 169 THR A O 1
ATOM 1335 N N . THR A 1 170 ? 0.983 2.419 -17.044 1.00 89.38 170 THR A N 1
ATOM 1336 C CA . THR A 1 170 ? 0.945 1.143 -17.776 1.00 89.38 170 THR A CA 1
ATOM 1337 C C . THR A 1 170 ? 2.100 0.279 -17.293 1.00 89.38 170 THR A C 1
ATOM 1339 O O . THR A 1 170 ? 3.107 0.814 -16.810 1.00 89.38 170 THR A O 1
ATOM 1342 N N . GLU A 1 171 ? 2.011 -1.032 -17.502 1.00 87.44 171 GLU A N 1
ATOM 1343 C CA . GLU A 1 171 ? 3.102 -1.951 -17.179 1.00 87.44 171 GLU A CA 1
ATOM 1344 C C . GLU A 1 171 ? 4.413 -1.540 -17.863 1.00 87.44 171 GLU A C 1
ATOM 1346 O O . GLU A 1 171 ? 5.459 -1.435 -17.221 1.00 87.44 171 GLU A O 1
ATOM 1351 N N . ALA A 1 172 ? 4.346 -1.217 -19.158 1.00 88.19 172 ALA A N 1
ATOM 1352 C CA . ALA A 1 172 ? 5.502 -0.799 -19.945 1.00 88.19 172 ALA A CA 1
ATOM 1353 C C . ALA A 1 172 ? 6.185 0.448 -19.358 1.00 88.19 172 ALA A C 1
ATOM 1355 O O . ALA A 1 172 ? 7.414 0.517 -19.286 1.00 88.19 172 ALA A O 1
ATOM 1356 N N . LYS A 1 173 ? 5.403 1.426 -18.879 1.00 88.56 173 LYS A N 1
ATOM 1357 C CA . LYS A 1 173 ? 5.942 2.622 -18.213 1.00 88.56 173 LYS A CA 1
ATOM 1358 C C . LYS A 1 173 ? 6.608 2.282 -16.880 1.00 88.56 173 LYS A C 1
ATOM 1360 O O . LYS A 1 173 ? 7.679 2.821 -16.607 1.00 88.56 173 LYS A O 1
ATOM 1365 N N . LEU A 1 174 ? 6.021 1.396 -16.070 1.00 85.56 174 LEU A N 1
ATOM 1366 C CA . LEU A 1 174 ? 6.627 0.956 -14.808 1.00 85.56 174 LEU A CA 1
ATOM 1367 C C . LEU A 1 174 ? 7.944 0.208 -15.048 1.00 85.56 174 LEU A C 1
ATOM 1369 O O . LEU A 1 174 ? 8.947 0.541 -14.420 1.00 85.56 174 LEU A O 1
ATOM 1373 N N . ARG A 1 175 ? 7.980 -0.714 -16.017 1.00 85.19 175 ARG A N 1
ATOM 1374 C CA . ARG A 1 175 ? 9.203 -1.434 -16.410 1.00 85.19 175 ARG A CA 1
ATOM 1375 C C . ARG A 1 175 ? 10.280 -0.497 -16.952 1.00 85.19 175 ARG A C 1
ATOM 1377 O O . ARG A 1 175 ? 11.443 -0.634 -16.596 1.00 85.19 17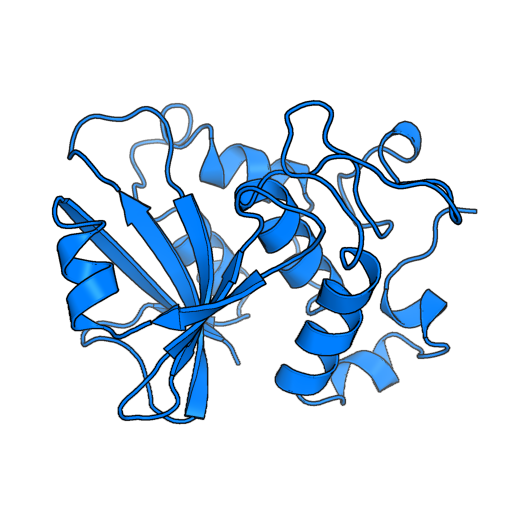5 ARG A O 1
ATOM 1384 N N . LYS A 1 176 ? 9.902 0.517 -17.738 1.00 86.81 176 LYS A N 1
ATOM 1385 C CA . LYS A 1 176 ? 10.834 1.561 -18.198 1.00 86.81 176 LYS A CA 1
ATOM 1386 C C . LYS A 1 176 ? 11.364 2.421 -17.043 1.00 86.81 176 LYS A C 1
ATOM 1388 O O . LYS A 1 176 ? 12.511 2.856 -17.084 1.00 86.81 176 LYS A O 1
ATOM 1393 N N . ARG A 1 177 ? 10.535 2.696 -16.028 1.00 81.88 177 ARG A N 1
ATOM 1394 C CA . ARG A 1 177 ? 10.893 3.505 -14.847 1.00 81.88 177 ARG A CA 1
ATOM 1395 C C . ARG A 1 177 ? 11.803 2.751 -13.874 1.00 81.88 177 ARG A C 1
ATOM 1397 O O . ARG A 1 177 ? 12.650 3.388 -13.249 1.00 81.88 177 ARG A O 1
ATOM 1404 N N . TYR A 1 178 ? 11.638 1.435 -13.764 1.00 79.38 178 TYR A N 1
ATOM 1405 C CA . TYR A 1 178 ? 12.399 0.549 -12.879 1.00 79.38 178 TYR A CA 1
ATOM 1406 C C . TYR A 1 178 ? 13.042 -0.602 -13.673 1.00 79.38 178 TYR A C 1
ATOM 1408 O O . TYR A 1 178 ? 12.690 -1.764 -13.471 1.00 79.38 178 TYR A O 1
ATOM 1416 N N . PRO A 1 179 ? 13.973 -0.293 -14.597 1.00 70.06 179 PRO A N 1
ATOM 1417 C CA . PRO A 1 179 ? 14.517 -1.280 -15.529 1.00 70.06 179 PRO A CA 1
ATOM 1418 C C . PRO A 1 179 ? 15.467 -2.276 -14.858 1.00 70.06 179 PRO A C 1
ATOM 1420 O O . PRO A 1 179 ? 15.707 -3.346 -15.404 1.00 70.06 179 PRO A O 1
ATOM 1423 N N . ALA A 1 180 ? 16.019 -1.923 -13.692 1.00 66.88 180 ALA A N 1
ATOM 1424 C CA . ALA A 1 180 ? 16.968 -2.759 -12.967 1.00 66.88 180 ALA A CA 1
ATOM 1425 C C . ALA A 1 180 ? 16.277 -3.905 -12.216 1.00 66.88 180 ALA A C 1
ATOM 1427 O O . ALA A 1 180 ? 16.817 -5.002 -12.172 1.00 66.88 180 ALA A O 1
ATOM 1428 N N . ALA A 1 181 ? 15.095 -3.656 -11.640 1.00 72.56 181 ALA A N 1
ATOM 1429 C CA . ALA A 1 181 ? 14.238 -4.686 -11.066 1.00 72.56 181 ALA A CA 1
ATOM 1430 C C . ALA A 1 181 ? 12.846 -4.117 -10.744 1.00 72.56 181 ALA A C 1
ATOM 1432 O O . ALA A 1 181 ? 12.735 -3.066 -10.103 1.00 72.56 181 ALA A O 1
ATOM 1433 N N . LEU A 1 182 ? 11.800 -4.837 -11.153 1.00 80.88 182 LEU A N 1
ATOM 1434 C CA . LEU A 1 182 ? 10.409 -4.581 -10.787 1.00 80.88 182 LEU A CA 1
ATOM 1435 C C . LEU A 1 182 ? 9.818 -5.885 -10.251 1.00 80.88 182 LEU A C 1
ATOM 1437 O O . LEU A 1 182 ? 9.627 -6.833 -11.012 1.00 80.88 182 LEU A O 1
ATOM 1441 N N . TYR A 1 183 ? 9.545 -5.922 -8.952 1.00 83.81 183 TYR A N 1
ATOM 1442 C CA . TYR A 1 183 ? 8.937 -7.062 -8.276 1.00 83.81 183 TYR A CA 1
ATOM 1443 C C . TYR A 1 183 ? 7.483 -6.756 -7.940 1.00 83.81 183 TYR A C 1
ATOM 1445 O O . TYR A 1 183 ? 7.129 -5.599 -7.691 1.00 83.81 183 TYR A O 1
ATOM 1453 N N . ALA A 1 184 ? 6.651 -7.795 -7.923 1.00 87.31 184 ALA A N 1
ATOM 1454 C CA . ALA A 1 184 ? 5.236 -7.673 -7.620 1.00 87.31 184 ALA A CA 1
ATOM 1455 C C . ALA A 1 184 ? 4.721 -8.867 -6.811 1.00 87.31 184 ALA A C 1
ATOM 1457 O O . ALA A 1 184 ? 5.141 -10.006 -7.035 1.00 87.31 184 ALA A O 1
ATOM 1458 N N . ALA A 1 185 ? 3.771 -8.592 -5.919 1.00 89.38 185 ALA A N 1
ATOM 1459 C CA . ALA A 1 185 ? 2.917 -9.590 -5.286 1.00 89.38 185 ALA A CA 1
ATOM 1460 C C . ALA A 1 185 ? 1.454 -9.279 -5.589 1.00 89.38 185 ALA A C 1
ATOM 1462 O O . ALA A 1 185 ? 1.050 -8.124 -5.442 1.00 89.38 185 ALA A O 1
ATOM 1463 N N . ALA A 1 186 ? 0.670 -10.288 -5.971 1.00 92.19 186 ALA A N 1
ATOM 1464 C CA . ALA A 1 186 ? -0.786 -10.176 -5.981 1.00 92.19 186 ALA A CA 1
ATOM 1465 C C . ALA A 1 186 ? -1.288 -10.196 -4.537 1.00 92.19 186 ALA A C 1
ATOM 1467 O O . ALA A 1 186 ? -0.863 -11.043 -3.751 1.00 92.19 186 ALA A O 1
ATOM 1468 N N . LEU A 1 187 ? -2.162 -9.256 -4.192 1.00 91.00 187 LEU A N 1
ATOM 1469 C CA . LEU A 1 187 ? -2.765 -9.151 -2.866 1.00 91.00 187 LEU A CA 1
ATOM 1470 C C . LEU A 1 187 ? -4.117 -9.883 -2.857 1.00 91.00 187 LEU A C 1
ATOM 1472 O O . LEU A 1 187 ? -4.890 -9.745 -3.810 1.00 91.00 187 LEU A O 1
ATOM 1476 N N . GLY A 1 188 ? -4.356 -10.677 -1.807 1.00 79.00 188 GLY A N 1
ATOM 1477 C CA . GLY A 1 188 ? -5.561 -11.491 -1.603 1.00 79.00 188 GLY A CA 1
ATOM 1478 C C . GLY A 1 188 ? -6.727 -10.771 -0.934 1.00 79.00 188 GLY A C 1
ATOM 1479 O O . GLY A 1 188 ? -6.515 -9.754 -0.227 1.00 79.00 188 GLY A O 1
#

Radius of gyration: 15.56 Å; chains: 1; bounding box: 40×34×42 Å

Secondary structure (DSSP, 8-state):
-PPPHHHHTT--HHHHTTS-HHHHHHHHHHTTTTPEEEEEE-BSS--TT--GGGBPPTT---E--HHHHHHHHHHHH-TT-S--HHHHHHHHH-TTTSSS-TTHHHHHHHHTTSEEE-SS-PPTT-EEEEEEESSSS-S--EEEEEEE-SS-EEEEE--SSBS-EEEEE-HHHHHHHS-SEEEEEEE-

Sequence (188 aa):
MALTCHELYGYTLHQWGRLDLETRIHFAAGRYMGWKYGRDVRFAYSSPGIPDKLVAAPGHVWEIDCSSMTTSILTACFPSSPWGSRGYGDMQVYADRLPAQYDSPIIAVENAGIGSRLAQGFEVGRWHLVQGWKKLEPPRGHAFLVRNDGDSMLLVESQFGVGPQWGRTTEAKLRKRYPAALYAAALG